Protein AF-A0A351YGH1-F1 (afdb_monomer_lite)

pLDDT: mean 82.65, std 17.65, range [33.44, 98.12]

Radius of gyration: 19.41 Å; chains: 1; bounding box: 61×33×57 Å

Structure (mmCIF, N/CA/C/O backbone):
data_AF-A0A351YGH1-F1
#
_entry.id   AF-A0A351YGH1-F1
#
loop_
_atom_site.group_PDB
_atom_site.id
_atom_site.type_symbol
_atom_site.label_atom_id
_atom_site.label_alt_id
_atom_site.label_comp_id
_atom_site.label_asym_id
_atom_site.label_entity_id
_atom_site.label_seq_id
_atom_site.pdbx_PDB_ins_code
_atom_site.Cartn_x
_atom_site.Cartn_y
_atom_site.Cartn_z
_atom_site.occupancy
_atom_site.B_iso_or_equiv
_atom_site.auth_seq_id
_atom_site.auth_comp_id
_atom_site.auth_asym_id
_atom_site.auth_atom_id
_atom_site.pdbx_PDB_model_num
ATOM 1 N N . MET A 1 1 ? 19.734 16.608 -2.008 1.00 33.44 1 MET A N 1
ATOM 2 C CA . MET A 1 1 ? 18.561 15.854 -2.494 1.00 33.44 1 MET A CA 1
ATOM 3 C C . MET A 1 1 ? 18.458 14.621 -1.622 1.00 33.44 1 MET A C 1
ATOM 5 O O . MET A 1 1 ? 19.387 13.827 -1.652 1.00 33.44 1 MET A O 1
ATOM 9 N N . ASN A 1 2 ? 17.428 14.509 -0.780 1.00 38.84 2 ASN A N 1
ATOM 10 C CA . ASN A 1 2 ? 17.224 13.279 -0.014 1.00 38.84 2 ASN A CA 1
ATOM 11 C C . ASN A 1 2 ? 17.011 12.153 -1.024 1.00 38.84 2 ASN A C 1
ATOM 13 O O . ASN A 1 2 ? 16.125 12.262 -1.871 1.00 38.84 2 ASN A O 1
ATOM 17 N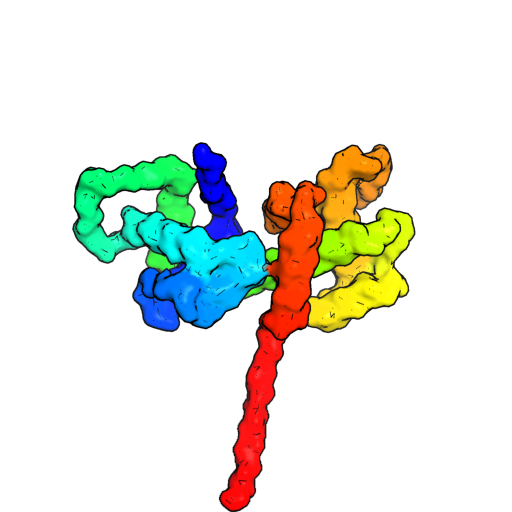 N . ALA A 1 3 ? 17.872 11.135 -0.992 1.00 51.78 3 ALA A N 1
ATOM 18 C CA . ALA A 1 3 ? 17.699 9.950 -1.815 1.00 51.78 3 ALA A CA 1
ATOM 19 C C . ALA A 1 3 ? 16.272 9.433 -1.595 1.00 51.78 3 ALA A C 1
ATOM 21 O O . ALA A 1 3 ? 15.834 9.322 -0.449 1.00 51.78 3 ALA A O 1
ATOM 22 N N . GLU A 1 4 ? 15.524 9.181 -2.671 1.00 63.25 4 GLU A N 1
ATOM 23 C CA . GLU A 1 4 ? 14.236 8.497 -2.573 1.00 63.25 4 GLU A CA 1
ATOM 24 C C . GLU A 1 4 ? 14.489 7.147 -1.888 1.00 63.25 4 GLU A C 1
ATOM 26 O O . GLU A 1 4 ? 14.977 6.210 -2.517 1.00 63.25 4 GLU A O 1
ATOM 31 N N . GLN A 1 5 ? 14.223 7.062 -0.583 1.00 74.88 5 GLN A N 1
ATOM 32 C CA . GLN A 1 5 ? 14.408 5.830 0.170 1.00 74.88 5 GLN A CA 1
ATOM 33 C C . GLN A 1 5 ? 13.310 4.861 -0.266 1.00 74.88 5 GLN A C 1
ATOM 35 O O . GLN A 1 5 ? 12.116 5.110 -0.063 1.00 74.88 5 GLN A O 1
ATOM 40 N N . TRP A 1 6 ? 13.728 3.801 -0.950 1.00 83.69 6 TRP A N 1
ATOM 41 C CA . TRP A 1 6 ? 12.886 2.680 -1.336 1.00 83.69 6 TRP A CA 1
ATOM 42 C C . TRP A 1 6 ? 13.013 1.595 -0.286 1.00 83.69 6 TRP A C 1
ATOM 44 O O . TRP A 1 6 ? 14.121 1.242 0.116 1.00 83.69 6 TRP A O 1
ATOM 54 N N . THR A 1 7 ? 11.884 1.044 0.132 1.00 87.44 7 THR A N 1
ATOM 55 C CA . THR A 1 7 ? 11.886 -0.123 1.010 1.00 87.44 7 THR A CA 1
ATOM 56 C C . THR A 1 7 ? 11.901 -1.407 0.199 1.00 87.44 7 THR A C 1
ATOM 58 O O . THR A 1 7 ? 11.600 -1.418 -1.001 1.00 87.44 7 THR A O 1
ATOM 61 N N . THR A 1 8 ? 12.267 -2.508 0.852 1.00 87.62 8 THR A N 1
ATOM 62 C CA . THR A 1 8 ? 12.266 -3.834 0.229 1.00 87.62 8 THR A CA 1
ATOM 63 C C . THR A 1 8 ? 10.870 -4.188 -0.277 1.00 87.62 8 THR A C 1
ATOM 65 O O . THR A 1 8 ? 10.733 -4.673 -1.397 1.00 87.62 8 THR A O 1
ATOM 68 N N . GLU A 1 9 ? 9.829 -3.891 0.502 1.00 91.00 9 GLU A N 1
ATOM 69 C CA . GLU A 1 9 ? 8.441 -4.192 0.165 1.00 91.00 9 GLU A CA 1
ATOM 70 C C . GLU A 1 9 ? 7.974 -3.412 -1.073 1.00 91.00 9 GLU A C 1
ATOM 72 O O . GLU A 1 9 ? 7.451 -4.012 -2.012 1.00 91.00 9 GLU A O 1
ATOM 77 N N . GLU A 1 10 ? 8.224 -2.098 -1.138 1.00 91.50 10 GLU A N 1
ATOM 78 C CA . GLU A 1 10 ? 7.898 -1.292 -2.324 1.00 91.50 10 GLU A CA 1
ATOM 79 C C . GLU A 1 10 ? 8.666 -1.769 -3.560 1.00 91.50 10 GLU A C 1
ATOM 81 O O . GLU A 1 10 ? 8.121 -1.848 -4.661 1.00 91.50 10 GLU A O 1
ATOM 86 N N . ALA A 1 11 ? 9.937 -2.113 -3.383 1.00 91.25 11 ALA A N 1
ATOM 87 C CA . ALA A 1 11 ? 10.769 -2.594 -4.467 1.00 91.25 11 ALA A CA 1
ATOM 88 C C . ALA A 1 11 ? 10.307 -3.957 -5.009 1.00 91.25 11 ALA A C 1
ATOM 90 O O . ALA A 1 11 ? 10.335 -4.145 -6.223 1.00 91.25 11 ALA A O 1
ATOM 91 N N . ILE A 1 12 ? 9.804 -4.867 -4.167 1.00 92.19 12 ILE A N 1
ATOM 92 C CA . ILE A 1 12 ? 9.189 -6.127 -4.621 1.00 92.19 12 ILE A CA 1
ATOM 93 C C . ILE A 1 12 ? 7.963 -5.850 -5.504 1.00 92.19 12 ILE A C 1
ATOM 95 O O . ILE A 1 12 ? 7.793 -6.517 -6.524 1.00 92.19 12 ILE A O 1
ATOM 99 N N . LEU A 1 13 ? 7.141 -4.846 -5.175 1.00 94.38 13 LEU A N 1
ATOM 100 C CA . LEU A 1 13 ? 5.989 -4.458 -6.003 1.00 94.38 13 LEU A CA 1
ATOM 101 C C . LEU A 1 13 ? 6.410 -3.929 -7.379 1.00 94.38 13 LEU A C 1
ATOM 103 O O . LEU A 1 13 ? 5.817 -4.283 -8.398 1.00 94.38 13 LEU A O 1
ATOM 107 N N . VAL A 1 14 ? 7.447 -3.089 -7.427 1.00 93.81 14 VAL A N 1
ATOM 108 C CA . VAL A 1 14 ? 7.977 -2.587 -8.704 1.00 93.81 14 VAL A CA 1
ATOM 109 C C . VAL A 1 14 ? 8.632 -3.717 -9.500 1.00 93.81 14 VAL A C 1
ATOM 111 O O . VAL A 1 14 ? 8.490 -3.769 -10.722 1.00 93.81 14 VAL A O 1
ATOM 114 N N . LEU A 1 15 ? 9.312 -4.646 -8.826 1.00 91.25 15 LEU A N 1
ATOM 115 C CA . LEU A 1 15 ? 9.947 -5.803 -9.451 1.00 91.25 15 LEU A CA 1
ATOM 116 C C . LEU A 1 15 ? 8.920 -6.775 -10.044 1.00 91.25 15 LEU A C 1
ATOM 118 O O . LEU A 1 15 ? 9.115 -7.271 -11.151 1.00 91.25 15 LEU A O 1
ATOM 122 N N . ASP A 1 16 ? 7.812 -7.016 -9.346 1.00 93.38 16 ASP A N 1
ATOM 123 C CA . ASP A 1 16 ? 6.670 -7.777 -9.857 1.00 93.38 16 ASP A CA 1
ATOM 124 C C . ASP A 1 16 ? 6.154 -7.191 -11.179 1.00 93.38 16 ASP A C 1
ATOM 126 O O . ASP A 1 16 ? 6.027 -7.899 -12.186 1.00 93.38 16 ASP A O 1
ATOM 130 N N . LEU A 1 17 ? 5.954 -5.870 -11.206 1.00 92.12 17 LEU A N 1
ATOM 131 C CA . LEU A 1 17 ? 5.533 -5.157 -12.406 1.00 92.12 17 LEU A CA 1
ATOM 132 C C . LEU A 1 17 ? 6.590 -5.223 -13.519 1.00 92.12 17 LEU A C 1
ATOM 134 O O . LEU A 1 17 ? 6.238 -5.439 -14.679 1.00 92.12 17 LEU A O 1
ATOM 138 N N . TYR A 1 18 ? 7.875 -5.103 -13.186 1.00 90.50 18 TYR A N 1
ATOM 139 C CA . TYR A 1 18 ? 8.984 -5.255 -14.133 1.00 90.50 18 TYR A CA 1
ATOM 140 C C . TYR A 1 18 ? 9.028 -6.666 -14.751 1.00 90.50 18 TYR A C 1
ATOM 142 O O . TYR A 1 18 ? 9.288 -6.832 -15.942 1.00 90.50 18 TYR A O 1
ATOM 150 N N . MET A 1 19 ? 8.719 -7.704 -13.970 1.00 87.81 19 MET A N 1
ATOM 151 C CA . MET A 1 19 ? 8.679 -9.097 -14.437 1.00 87.81 19 MET A CA 1
ATOM 152 C C . MET A 1 19 ? 7.389 -9.465 -15.182 1.00 87.81 19 MET A C 1
ATOM 154 O O . MET A 1 19 ? 7.340 -10.489 -15.876 1.00 87.81 19 MET A O 1
ATOM 158 N N . SER A 1 20 ? 6.350 -8.633 -15.079 1.00 88.06 20 SER A N 1
ATOM 159 C CA . SER A 1 20 ? 5.083 -8.803 -15.789 1.00 88.06 20 SER A CA 1
ATOM 160 C C . SER A 1 20 ? 5.226 -8.535 -17.294 1.00 88.06 20 SER A C 1
ATOM 162 O O . SER A 1 20 ? 6.025 -7.708 -17.731 1.00 88.06 20 SER A O 1
ATOM 164 N N . LYS A 1 21 ? 4.433 -9.212 -18.133 1.00 81.56 21 LYS A N 1
ATOM 165 C CA . LYS A 1 21 ? 4.482 -9.014 -19.594 1.00 81.56 21 LYS A CA 1
ATOM 166 C C . LYS A 1 21 ? 3.920 -7.632 -19.993 1.00 81.56 21 LYS A C 1
ATOM 168 O O . LYS A 1 21 ? 2.865 -7.276 -19.480 1.00 81.56 21 LYS A O 1
ATOM 173 N N . PRO A 1 22 ? 4.548 -6.890 -20.931 1.00 84.69 22 PRO A N 1
ATOM 174 C CA . PRO A 1 22 ? 5.862 -7.145 -21.541 1.00 84.69 22 PRO A CA 1
ATOM 175 C C . PRO A 1 22 ? 6.999 -6.958 -20.527 1.00 84.69 22 PRO A C 1
ATOM 177 O O . PRO A 1 22 ? 7.022 -5.949 -19.834 1.00 84.69 22 PRO A O 1
ATOM 180 N N . LYS A 1 23 ? 7.915 -7.927 -20.421 1.00 83.81 23 LYS A N 1
ATOM 181 C CA . LYS A 1 23 ? 8.972 -7.900 -19.397 1.00 83.81 23 LYS A CA 1
ATOM 182 C C . LYS A 1 23 ? 9.890 -6.692 -19.578 1.00 83.81 23 LYS A C 1
ATOM 184 O O . LYS A 1 23 ? 10.239 -6.365 -20.710 1.00 83.81 23 LYS A O 1
ATOM 189 N N . GLY A 1 24 ? 10.348 -6.131 -18.468 1.00 84.12 24 GLY A N 1
ATOM 190 C CA . GLY A 1 24 ? 11.322 -5.052 -18.433 1.00 84.12 24 GLY A CA 1
ATOM 191 C C . GLY A 1 24 ? 10.701 -3.692 -18.128 1.00 84.12 24 GLY A C 1
ATOM 192 O O . GLY A 1 24 ? 9.680 -3.585 -17.447 1.00 84.12 24 GLY A O 1
ATOM 193 N N . MET A 1 25 ? 11.356 -2.651 -18.639 1.00 87.62 25 MET A N 1
ATOM 194 C CA . MET A 1 25 ? 10.946 -1.261 -18.463 1.00 87.62 25 MET A CA 1
ATOM 195 C C . MET A 1 25 ? 9.526 -1.022 -18.977 1.00 87.62 25 MET A C 1
ATOM 197 O O . MET A 1 25 ? 9.176 -1.408 -20.094 1.00 87.62 25 MET A O 1
ATOM 201 N N . LYS A 1 26 ? 8.732 -0.321 -18.171 1.00 87.88 26 LYS A N 1
ATOM 202 C CA . LYS A 1 26 ? 7.435 0.220 -18.574 1.00 87.88 26 LYS A CA 1
ATOM 203 C C . LYS A 1 26 ? 7.576 1.724 -18.808 1.00 87.88 26 LYS A C 1
ATOM 205 O O . LYS A 1 26 ? 8.316 2.372 -18.064 1.00 87.88 26 LYS A O 1
ATOM 210 N N . PRO A 1 27 ? 6.896 2.299 -19.814 1.00 88.94 27 PRO A N 1
ATOM 211 C CA . PRO A 1 27 ? 6.831 3.747 -19.942 1.00 88.94 27 PRO A CA 1
ATOM 212 C C . PRO A 1 27 ? 6.074 4.350 -18.750 1.00 88.94 27 PRO A C 1
ATOM 214 O O . PRO A 1 27 ? 5.187 3.715 -18.184 1.00 88.94 27 PRO A O 1
ATOM 217 N N . ALA A 1 28 ? 6.369 5.607 -18.411 1.00 89.31 28 ALA A N 1
ATOM 218 C CA . ALA A 1 28 ? 5.676 6.329 -17.337 1.00 89.31 28 ALA A CA 1
ATOM 219 C C . ALA A 1 28 ? 4.161 6.494 -17.587 1.00 89.31 28 ALA A C 1
ATOM 221 O O . ALA A 1 28 ? 3.411 6.790 -16.665 1.00 89.31 28 ALA A O 1
ATOM 222 N N . THR A 1 29 ? 3.712 6.288 -18.827 1.00 90.94 29 THR A N 1
ATOM 223 C CA . THR A 1 29 ? 2.306 6.322 -19.247 1.00 90.94 29 THR A CA 1
ATOM 224 C C . THR A 1 29 ? 1.603 4.964 -19.166 1.00 90.94 29 THR A C 1
ATOM 226 O O . THR A 1 29 ? 0.410 4.892 -19.450 1.00 90.94 29 THR A O 1
ATOM 229 N N . ASP A 1 30 ? 2.311 3.885 -18.815 1.00 93.44 30 ASP A N 1
ATOM 230 C CA . ASP A 1 30 ? 1.724 2.549 -18.691 1.00 93.44 30 ASP A CA 1
ATOM 231 C C . ASP A 1 30 ? 0.670 2.514 -17.576 1.00 93.44 30 ASP A C 1
ATOM 233 O O . ASP A 1 30 ? 0.946 2.888 -16.437 1.00 93.44 30 ASP A O 1
ATOM 237 N N . GLU A 1 31 ? -0.539 2.040 -17.889 1.00 92.81 31 GLU A N 1
ATOM 238 C CA . GLU A 1 31 ? -1.668 2.054 -16.950 1.00 92.81 31 GLU A CA 1
ATOM 239 C C . GLU A 1 31 ? -1.378 1.285 -15.655 1.00 92.81 31 GLU A C 1
ATOM 241 O O . GLU A 1 31 ? -1.801 1.706 -14.577 1.00 92.81 31 GLU A O 1
ATOM 246 N N . GLN A 1 32 ? -0.654 0.161 -15.729 1.00 92.06 32 GLN A N 1
ATOM 247 C CA . GLN A 1 32 ? -0.345 -0.642 -14.546 1.00 92.06 32 GLN A CA 1
ATOM 248 C C . GLN A 1 32 ? 0.693 0.053 -13.669 1.00 92.06 32 GLN A C 1
ATOM 250 O O . GLN A 1 32 ? 0.560 0.036 -12.443 1.00 92.06 32 GLN A O 1
ATOM 255 N N . LEU A 1 33 ? 1.687 0.689 -14.293 1.00 94.25 33 LEU A N 1
ATOM 256 C CA . LEU A 1 33 ? 2.686 1.495 -13.600 1.00 94.25 33 LEU A CA 1
ATOM 257 C C . LEU A 1 33 ? 2.061 2.722 -12.942 1.00 94.25 33 LEU A C 1
ATOM 259 O O . LEU A 1 33 ? 2.304 2.956 -11.760 1.00 94.25 33 LEU A O 1
ATOM 263 N N . VAL A 1 34 ? 1.234 3.473 -13.671 1.00 95.25 34 VAL A N 1
ATOM 264 C CA . VAL A 1 34 ? 0.541 4.658 -13.147 1.00 95.25 34 VAL A CA 1
ATOM 265 C C . VAL A 1 34 ? -0.360 4.272 -11.980 1.00 95.25 34 VAL A C 1
ATOM 267 O O . VAL A 1 34 ? -0.288 4.892 -10.920 1.00 95.25 34 VAL A O 1
ATOM 270 N N . ASN A 1 35 ? -1.150 3.207 -12.132 1.00 95.06 35 ASN A N 1
ATOM 271 C CA . ASN A 1 35 ? -2.010 2.719 -11.061 1.00 95.06 35 ASN A CA 1
ATOM 272 C C . ASN A 1 35 ? -1.193 2.287 -9.833 1.00 95.06 35 ASN A C 1
ATOM 274 O O . ASN A 1 35 ? -1.545 2.641 -8.713 1.00 95.06 35 ASN A O 1
ATOM 278 N N . LEU A 1 36 ? -0.092 1.546 -10.012 1.00 95.69 36 LEU A N 1
ATOM 279 C CA . LEU A 1 36 ? 0.769 1.152 -8.891 1.00 95.69 36 LEU A CA 1
ATOM 280 C C . LEU A 1 36 ? 1.393 2.372 -8.199 1.00 95.69 36 LEU A C 1
ATOM 282 O O . LEU A 1 36 ? 1.396 2.437 -6.973 1.00 95.69 36 LEU A O 1
ATOM 286 N N . ALA A 1 37 ? 1.874 3.351 -8.966 1.00 95.81 37 ALA A N 1
ATOM 287 C CA . ALA A 1 37 ? 2.430 4.587 -8.427 1.00 95.81 37 ALA A CA 1
ATOM 288 C C . ALA A 1 37 ? 1.403 5.326 -7.557 1.00 95.81 37 ALA A C 1
ATOM 290 O O . ALA A 1 37 ? 1.706 5.690 -6.420 1.00 95.81 37 ALA A O 1
ATOM 291 N N . GLN A 1 38 ? 0.173 5.472 -8.057 1.00 95.50 38 GLN A N 1
ATOM 292 C CA . GLN A 1 38 ? -0.911 6.142 -7.343 1.00 95.50 38 GLN A CA 1
ATOM 293 C C . GLN A 1 38 ? -1.325 5.383 -6.076 1.00 95.50 38 GLN A C 1
ATOM 295 O O . GLN A 1 38 ? -1.469 6.012 -5.031 1.00 95.50 38 GLN A O 1
ATOM 300 N N . LEU A 1 39 ? -1.414 4.046 -6.115 1.00 96.06 39 LEU A N 1
ATOM 301 C CA . LEU A 1 39 ? -1.694 3.227 -4.922 1.00 96.06 39 LEU A CA 1
ATOM 302 C C . LEU A 1 39 ? -0.610 3.353 -3.837 1.00 96.06 39 LEU A C 1
ATOM 304 O O . LEU A 1 39 ? -0.920 3.249 -2.654 1.00 96.06 39 LEU A O 1
ATOM 308 N N . LEU A 1 40 ? 0.650 3.583 -4.218 1.00 94.94 40 LEU A N 1
ATOM 309 C CA . LEU A 1 40 ? 1.766 3.750 -3.278 1.00 94.94 40 LEU A CA 1
ATOM 310 C C . LEU A 1 40 ? 1.983 5.206 -2.829 1.00 94.94 40 LEU A C 1
ATOM 312 O O . LEU A 1 40 ? 2.827 5.461 -1.964 1.00 94.94 40 LEU A O 1
ATOM 316 N N . GLY A 1 41 ? 1.262 6.170 -3.411 1.00 93.75 41 GLY A N 1
ATOM 317 C CA . GLY A 1 41 ? 1.512 7.603 -3.214 1.00 93.75 41 GLY A CA 1
ATOM 318 C C . GLY A 1 41 ? 2.885 8.060 -3.719 1.00 93.75 41 GLY A C 1
ATOM 319 O O . GLY A 1 41 ? 3.518 8.950 -3.138 1.00 93.75 41 GLY A O 1
ATOM 320 N N . ARG A 1 42 ? 3.360 7.409 -4.783 1.00 93.44 42 ARG A N 1
ATOM 321 C CA . ARG A 1 42 ? 4.611 7.674 -5.503 1.00 93.44 42 ARG A CA 1
ATOM 322 C C . ARG A 1 42 ? 4.295 8.247 -6.890 1.00 93.44 42 ARG A C 1
ATOM 324 O O . ARG A 1 42 ? 3.141 8.280 -7.312 1.00 93.44 42 ARG A O 1
ATOM 331 N N . THR A 1 43 ? 5.320 8.691 -7.614 1.00 93.81 43 THR A N 1
ATOM 332 C CA . THR A 1 43 ? 5.153 9.162 -8.998 1.00 93.81 43 THR A CA 1
ATOM 333 C C . THR A 1 43 ? 5.533 8.073 -10.003 1.00 93.81 43 THR A C 1
ATOM 335 O O . THR A 1 43 ? 6.429 7.269 -9.707 1.00 93.81 43 THR A O 1
ATOM 338 N N . PRO A 1 44 ? 4.914 8.037 -11.197 1.00 94.88 44 PRO A N 1
ATOM 339 C CA . PRO A 1 44 ? 5.316 7.130 -12.272 1.00 94.88 44 PRO A CA 1
ATOM 340 C C . PRO A 1 44 ? 6.818 7.210 -12.586 1.00 94.88 44 PRO A C 1
ATOM 342 O O . PRO A 1 44 ? 7.479 6.192 -12.789 1.00 94.88 44 PRO A O 1
ATOM 345 N N . GLU A 1 45 ? 7.391 8.412 -12.536 1.00 92.69 45 GLU A N 1
ATOM 346 C CA . GLU A 1 45 ? 8.812 8.652 -12.784 1.00 92.69 45 GLU A CA 1
ATOM 347 C C . GLU A 1 45 ? 9.694 7.983 -11.727 1.00 92.69 45 GLU A C 1
ATOM 349 O O . GLU A 1 45 ? 10.720 7.400 -12.079 1.00 92.69 45 GLU A O 1
ATOM 354 N N . SER A 1 46 ? 9.299 8.005 -10.447 1.00 91.75 46 SER A N 1
ATOM 355 C CA . SER A 1 46 ? 10.053 7.310 -9.394 1.00 91.75 46 SER A CA 1
ATOM 356 C C . SER A 1 46 ? 10.064 5.792 -9.610 1.00 91.75 46 SER A C 1
ATOM 358 O O . SER A 1 46 ? 11.097 5.151 -9.419 1.00 91.75 46 SER A O 1
ATOM 360 N N . LEU A 1 47 ? 8.956 5.211 -10.091 1.00 92.88 47 LEU A N 1
ATOM 361 C CA . LEU A 1 47 ? 8.880 3.784 -10.417 1.00 92.88 47 LEU A CA 1
ATOM 362 C C . LEU A 1 47 ? 9.750 3.454 -11.634 1.00 92.88 47 LEU A C 1
ATOM 364 O O . LEU A 1 47 ? 10.459 2.451 -11.621 1.00 92.88 47 LEU A O 1
ATOM 368 N N . CYS A 1 48 ? 9.758 4.312 -12.658 1.00 90.31 48 CYS A N 1
ATOM 369 C CA . CYS A 1 48 ? 10.632 4.146 -13.821 1.00 90.31 48 CYS A CA 1
ATOM 370 C C . CYS A 1 48 ? 12.112 4.178 -13.418 1.00 90.31 48 CYS A C 1
ATOM 372 O O . CYS A 1 48 ? 12.867 3.282 -13.791 1.00 90.31 48 CYS A O 1
ATOM 374 N N . ARG A 1 49 ? 12.526 5.155 -12.596 1.00 89.31 49 ARG A N 1
ATOM 375 C CA . ARG A 1 49 ? 13.892 5.214 -12.043 1.00 89.31 49 ARG A CA 1
ATOM 376 C C . ARG A 1 49 ? 14.224 3.966 -11.234 1.00 89.31 49 ARG A C 1
ATOM 378 O O . ARG A 1 49 ? 15.329 3.439 -11.320 1.00 89.31 49 ARG A O 1
ATOM 385 N N . ARG A 1 50 ? 13.258 3.459 -10.465 1.00 89.00 50 ARG A N 1
ATOM 386 C CA . ARG A 1 50 ? 13.427 2.221 -9.705 1.00 89.00 50 ARG A CA 1
ATOM 387 C C . ARG A 1 50 ? 13.643 1.011 -10.616 1.00 89.00 50 ARG A C 1
ATOM 389 O O . ARG 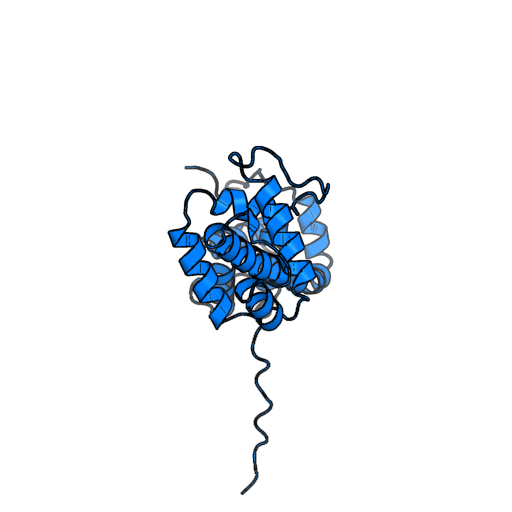A 1 50 ? 14.526 0.207 -10.332 1.00 89.00 50 ARG A O 1
ATOM 396 N N . MET A 1 51 ? 12.898 0.910 -11.718 1.00 89.38 51 MET A N 1
ATOM 397 C CA . MET A 1 51 ? 13.085 -0.139 -12.726 1.00 89.38 51 MET A CA 1
ATOM 398 C C . MET A 1 51 ? 14.441 -0.043 -13.437 1.00 89.38 51 MET A C 1
ATOM 400 O O . MET A 1 51 ? 15.057 -1.078 -13.672 1.00 89.38 51 MET A O 1
ATOM 404 N N . GLN A 1 52 ? 14.942 1.166 -13.720 1.00 85.94 52 GLN A N 1
ATOM 405 C CA . GLN A 1 52 ? 16.280 1.364 -14.301 1.00 85.94 52 GLN A CA 1
ATOM 406 C C . GLN A 1 52 ? 17.372 0.771 -13.406 1.00 85.94 52 GLN A C 1
ATOM 408 O O . GLN A 1 52 ? 18.258 0.072 -13.892 1.00 85.94 52 GLN A O 1
ATOM 413 N N . LYS A 1 53 ? 17.263 0.951 -12.083 1.00 83.50 53 LYS A N 1
ATOM 414 C CA . LYS A 1 53 ? 18.188 0.318 -11.132 1.00 83.50 53 LYS A CA 1
ATOM 415 C C . LYS A 1 53 ? 18.164 -1.210 -11.218 1.00 83.50 53 LYS A C 1
ATOM 417 O O . LYS A 1 53 ? 19.219 -1.827 -11.180 1.00 83.50 53 LYS A O 1
ATOM 422 N N . PHE A 1 54 ? 16.994 -1.832 -11.410 1.00 84.38 54 PHE A N 1
ATOM 423 C CA . PHE A 1 54 ? 16.920 -3.289 -11.593 1.00 84.38 54 PHE A CA 1
ATOM 424 C C . PHE A 1 54 ? 17.660 -3.779 -12.830 1.00 84.38 54 PHE A C 1
ATOM 426 O O . PHE A 1 54 ? 18.144 -4.909 -12.816 1.00 84.38 54 PHE A O 1
ATOM 433 N N . GLN A 1 55 ? 17.775 -2.957 -13.877 1.00 78.19 55 GLN A N 1
ATOM 434 C CA . GLN A 1 55 ? 18.551 -3.335 -15.052 1.00 78.19 55 GLN A CA 1
ATOM 435 C C . GLN A 1 55 ? 20.003 -3.612 -14.647 1.00 78.19 55 GLN A C 1
ATOM 437 O O . GLN A 1 55 ? 20.523 -4.643 -15.059 1.00 78.19 55 GLN A O 1
ATOM 442 N N . GLN A 1 56 ? 20.606 -2.785 -13.779 1.00 74.50 56 GLN A N 1
ATOM 443 C CA . GLN A 1 56 ? 22.0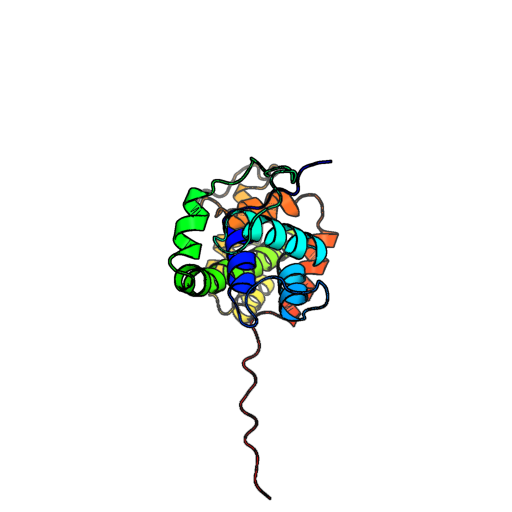05 -2.918 -13.322 1.00 74.50 56 GLN A CA 1
ATOM 444 C C . GLN A 1 56 ? 22.321 -4.279 -12.689 1.00 74.50 56 GLN A C 1
ATOM 446 O O . GLN A 1 56 ? 23.464 -4.733 -12.715 1.00 74.50 56 GLN A O 1
ATOM 451 N N . TRP A 1 57 ? 21.309 -4.943 -12.131 1.00 72.44 57 TRP A N 1
ATOM 452 C CA . TRP A 1 57 ? 21.443 -6.246 -11.481 1.00 72.44 57 TRP A CA 1
ATOM 453 C C . TRP A 1 57 ? 20.839 -7.395 -12.299 1.00 72.44 57 TRP A C 1
ATOM 455 O O . TRP A 1 57 ? 20.956 -8.553 -11.900 1.00 72.44 57 TRP A O 1
ATOM 465 N N . TYR A 1 58 ? 20.200 -7.108 -13.438 1.00 66.25 58 TYR A N 1
ATOM 466 C CA . TYR A 1 58 ? 19.631 -8.132 -14.306 1.00 66.25 58 TYR A CA 1
ATOM 467 C C . TYR A 1 58 ? 20.670 -8.594 -15.338 1.00 66.25 58 TYR A C 1
ATOM 469 O O . TYR A 1 58 ? 21.177 -7.774 -16.104 1.00 66.25 58 TYR A O 1
ATOM 477 N N . PRO A 1 59 ? 20.982 -9.900 -15.426 1.00 60.47 59 PRO A N 1
ATOM 478 C CA . PRO A 1 59 ? 22.087 -10.397 -16.238 1.00 60.47 59 PRO A CA 1
ATOM 479 C C . PRO A 1 59 ? 21.694 -10.528 -17.715 1.00 60.47 59 PRO A C 1
ATOM 481 O O . PRO A 1 59 ? 21.750 -11.617 -18.268 1.00 60.47 59 PRO A O 1
ATOM 484 N N . VAL A 1 60 ? 21.273 -9.442 -18.365 1.00 52.22 60 VAL A N 1
ATOM 485 C CA . VAL A 1 60 ? 21.243 -9.324 -19.831 1.00 52.22 60 VAL A CA 1
ATOM 486 C C . VAL A 1 60 ? 21.322 -7.841 -20.191 1.00 52.22 60 VAL A C 1
ATOM 488 O O . VAL A 1 60 ? 20.286 -7.212 -20.357 1.00 52.22 60 VAL A O 1
ATOM 491 N N . LEU A 1 61 ? 22.531 -7.282 -20.254 1.00 48.12 61 LEU A N 1
ATOM 492 C CA . LEU A 1 61 ? 22.980 -6.189 -21.135 1.00 48.12 61 LEU A CA 1
ATOM 493 C C . LEU A 1 61 ? 24.431 -5.849 -20.734 1.00 48.12 61 LEU A C 1
ATOM 495 O O . LEU A 1 61 ? 24.753 -5.901 -19.545 1.00 48.12 61 LEU A O 1
ATOM 499 N N . PRO A 1 62 ? 25.332 -5.533 -21.680 1.00 43.34 62 PRO A N 1
ATOM 500 C CA . PRO A 1 62 ? 26.618 -4.955 -21.329 1.00 43.34 62 PRO A CA 1
ATOM 501 C C . PRO A 1 62 ? 26.331 -3.560 -20.771 1.00 43.34 62 PRO A C 1
ATOM 503 O O . PRO A 1 62 ? 25.982 -2.653 -21.523 1.00 43.34 62 PRO A O 1
ATOM 506 N N . PHE A 1 63 ? 26.396 -3.410 -19.450 1.00 46.00 63 PHE A N 1
ATOM 507 C CA . PHE A 1 63 ? 26.382 -2.087 -18.844 1.00 46.00 63 PHE A CA 1
ATOM 508 C C . PHE A 1 63 ? 27.568 -1.305 -19.390 1.00 46.00 63 PHE A C 1
ATOM 510 O O . PHE A 1 63 ? 28.689 -1.821 -19.434 1.00 46.00 63 PHE A O 1
ATOM 517 N N . ASP A 1 64 ? 27.313 -0.073 -19.822 1.00 47.34 64 ASP A N 1
ATOM 518 C CA . ASP A 1 64 ? 28.392 0.879 -20.001 1.00 47.34 64 ASP A CA 1
ATOM 519 C C . ASP A 1 64 ? 29.041 1.063 -18.624 1.00 47.34 64 ASP A C 1
ATOM 521 O O . ASP A 1 64 ? 28.407 1.516 -17.671 1.00 47.34 64 ASP A O 1
ATOM 525 N N . VAL A 1 65 ? 30.300 0.639 -18.511 1.00 50.09 65 VAL A N 1
ATOM 526 C CA . VAL A 1 65 ? 31.098 0.638 -17.273 1.00 50.09 65 VAL A CA 1
ATOM 527 C C . VAL A 1 65 ? 31.255 2.060 -16.702 1.00 50.09 65 VAL A C 1
ATOM 529 O O . VAL A 1 65 ? 31.734 2.235 -15.585 1.00 50.09 65 VAL A O 1
ATOM 532 N N . THR A 1 66 ? 30.853 3.083 -17.461 1.00 55.25 66 THR A N 1
ATOM 533 C CA . THR A 1 66 ? 30.890 4.490 -17.064 1.00 55.25 66 THR A CA 1
ATOM 534 C C . THR A 1 66 ? 29.654 4.972 -16.298 1.00 55.25 66 THR A C 1
ATOM 536 O O . THR A 1 66 ? 29.706 6.063 -15.725 1.00 55.25 66 THR A O 1
ATOM 539 N N . GLU A 1 67 ? 28.566 4.192 -16.216 1.00 53.41 67 GLU A N 1
ATOM 540 C CA . GLU A 1 67 ? 27.409 4.587 -15.405 1.00 53.41 67 GLU A CA 1
ATOM 541 C C . GLU A 1 67 ? 27.662 4.372 -13.899 1.00 53.41 67 GLU A C 1
ATOM 543 O O . GLU A 1 67 ? 28.142 3.312 -13.483 1.00 53.41 67 GLU A O 1
ATOM 548 N N . PRO A 1 68 ? 27.328 5.354 -13.040 1.00 49.41 68 PRO A N 1
ATOM 549 C CA . PRO A 1 68 ? 27.511 5.223 -11.602 1.00 49.41 68 PRO A CA 1
ATOM 550 C C . PRO A 1 68 ? 26.646 4.086 -11.038 1.00 49.41 68 PRO A C 1
ATOM 552 O O . PRO A 1 68 ? 25.417 4.090 -11.142 1.00 49.41 68 PRO A O 1
ATOM 555 N N . ILE A 1 69 ? 27.304 3.122 -10.392 1.00 52.12 69 ILE A N 1
ATOM 556 C CA . ILE A 1 69 ? 26.659 2.037 -9.647 1.00 52.12 69 ILE A CA 1
ATOM 557 C C . ILE A 1 69 ? 25.950 2.645 -8.429 1.00 52.12 69 ILE A C 1
ATOM 559 O O . ILE A 1 69 ? 26.585 3.288 -7.590 1.00 52.12 69 ILE A O 1
ATOM 563 N N . TYR A 1 70 ? 24.635 2.441 -8.306 1.00 52.78 70 TYR A N 1
ATOM 564 C CA . TYR A 1 70 ? 23.891 2.870 -7.121 1.00 52.78 70 TYR A CA 1
ATOM 565 C C . TYR A 1 70 ? 24.193 1.912 -5.959 1.00 52.78 70 TYR A C 1
ATOM 567 O O . TYR A 1 70 ? 23.740 0.771 -5.950 1.00 52.78 70 TYR A O 1
ATOM 575 N N . ASN A 1 71 ? 24.970 2.377 -4.981 1.00 51.94 71 ASN A N 1
ATOM 576 C CA . ASN A 1 71 ? 25.616 1.535 -3.966 1.00 51.94 71 ASN A CA 1
ATOM 577 C C . ASN A 1 71 ? 24.734 1.181 -2.744 1.00 51.94 71 ASN A C 1
ATOM 579 O O . ASN A 1 71 ? 25.238 0.644 -1.762 1.00 51.94 71 ASN A O 1
ATOM 583 N N . ASP A 1 72 ? 23.434 1.491 -2.784 1.00 51.47 72 ASP A N 1
ATOM 584 C CA . ASP A 1 72 ? 22.585 1.520 -1.579 1.00 51.47 72 ASP A CA 1
ATOM 585 C C . ASP A 1 72 ? 21.679 0.293 -1.397 1.00 51.47 72 ASP A C 1
ATOM 587 O O . ASP A 1 72 ? 20.982 0.176 -0.390 1.00 51.47 72 ASP A O 1
ATOM 591 N N . GLU A 1 73 ? 21.651 -0.638 -2.349 1.00 60.00 73 GLU A N 1
ATOM 592 C CA . GLU A 1 73 ? 20.737 -1.779 -2.302 1.00 60.00 73 GLU A CA 1
ATOM 593 C C . GLU A 1 73 ? 21.496 -3.089 -2.246 1.00 60.00 73 GLU A C 1
ATOM 595 O O . GLU A 1 73 ? 22.393 -3.305 -3.048 1.00 60.00 73 GLU A O 1
ATOM 600 N N . ASN A 1 74 ? 21.117 -3.979 -1.325 1.00 64.62 74 ASN A N 1
ATOM 601 C CA . ASN A 1 74 ? 21.695 -5.314 -1.210 1.00 64.62 74 ASN A CA 1
ATOM 602 C C . ASN A 1 74 ? 21.377 -6.139 -2.479 1.00 64.62 74 ASN A C 1
ATOM 604 O O . ASN A 1 74 ? 20.268 -6.680 -2.583 1.00 64.62 74 ASN A O 1
ATOM 608 N N . PRO A 1 75 ? 22.326 -6.300 -3.425 1.00 65.50 75 PRO A N 1
ATOM 609 C CA . PRO A 1 75 ? 22.052 -6.966 -4.695 1.00 65.50 75 PRO A CA 1
ATOM 610 C C . PRO A 1 75 ? 21.780 -8.467 -4.508 1.00 65.50 75 PRO A C 1
ATOM 612 O O . PRO A 1 75 ? 21.150 -9.097 -5.357 1.00 65.50 75 PRO A O 1
ATOM 615 N N . ALA A 1 76 ? 22.183 -9.051 -3.372 1.00 69.06 76 ALA A N 1
ATOM 616 C CA . ALA A 1 76 ? 21.967 -10.464 -3.082 1.00 69.06 76 ALA A CA 1
ATOM 617 C C . ALA A 1 76 ? 20.481 -10.814 -2.902 1.00 69.06 76 ALA A C 1
ATOM 619 O O . ALA A 1 76 ? 20.066 -11.891 -3.324 1.00 69.06 76 ALA A O 1
ATOM 620 N N . ILE A 1 77 ? 19.673 -9.907 -2.334 1.00 73.62 77 ILE A N 1
ATOM 621 C CA . ILE A 1 77 ? 18.219 -10.116 -2.205 1.00 73.62 77 ILE A CA 1
ATOM 622 C C . ILE A 1 77 ? 17.597 -10.200 -3.602 1.00 73.62 77 ILE A C 1
ATOM 624 O O . ILE A 1 77 ? 16.795 -11.091 -3.880 1.00 73.62 77 ILE A O 1
ATOM 628 N N . TRP A 1 78 ? 18.009 -9.311 -4.508 1.00 82.56 78 TRP A N 1
ATOM 629 C CA . TRP A 1 78 ? 17.472 -9.253 -5.865 1.00 82.56 78 TRP A CA 1
ATOM 630 C C . TRP A 1 78 ? 17.840 -10.477 -6.700 1.00 82.56 78 TRP A C 1
ATOM 632 O O . TRP A 1 78 ? 16.996 -10.959 -7.454 1.00 82.56 78 TRP A O 1
ATOM 642 N N . ASN A 1 79 ? 19.035 -11.044 -6.510 1.00 78.69 79 ASN A N 1
ATOM 643 C CA . ASN A 1 79 ? 19.458 -12.272 -7.190 1.00 78.69 79 ASN A CA 1
ATOM 644 C C . ASN A 1 79 ? 18.471 -13.430 -6.989 1.00 78.69 79 ASN A C 1
ATOM 646 O O . ASN A 1 79 ? 18.198 -14.173 -7.932 1.00 78.69 79 ASN A O 1
ATOM 650 N N . GLU A 1 80 ? 17.895 -13.569 -5.793 1.00 81.25 80 GLU A N 1
ATOM 651 C CA . GLU A 1 80 ? 16.902 -14.611 -5.517 1.00 81.25 80 GLU A CA 1
ATOM 652 C C . GLU A 1 80 ? 15.622 -14.404 -6.344 1.00 81.25 80 GLU A C 1
ATOM 654 O O . GLU A 1 80 ? 15.124 -15.338 -6.979 1.00 81.25 80 GLU A O 1
ATOM 659 N N . TYR A 1 81 ? 15.114 -13.171 -6.397 1.00 83.69 81 TYR A N 1
ATOM 660 C CA . TYR A 1 81 ? 13.931 -12.836 -7.190 1.00 83.69 81 TYR A CA 1
ATOM 661 C C . TYR A 1 81 ? 14.189 -12.927 -8.697 1.00 83.69 81 TYR A C 1
ATOM 663 O O . TYR A 1 81 ? 13.311 -13.366 -9.441 1.00 83.69 81 TYR A O 1
ATOM 671 N N . PHE A 1 82 ? 15.385 -12.560 -9.161 1.00 81.81 82 PHE A N 1
ATOM 672 C CA . PHE A 1 82 ? 15.775 -12.706 -10.562 1.00 81.81 82 PHE A CA 1
ATOM 673 C C . PHE A 1 82 ? 15.911 -14.173 -10.974 1.00 81.81 82 PHE A C 1
ATOM 675 O O . PHE A 1 82 ? 15.482 -14.536 -12.071 1.00 81.81 82 PHE A O 1
ATOM 682 N N . ALA A 1 83 ? 16.428 -15.027 -10.086 1.00 81.69 83 ALA A N 1
ATOM 683 C CA . ALA A 1 83 ? 16.462 -16.472 -10.289 1.00 81.69 83 ALA A CA 1
ATOM 684 C C . ALA A 1 83 ? 15.054 -17.095 -10.260 1.00 81.69 83 ALA A C 1
ATOM 686 O O . ALA A 1 83 ? 14.780 -18.052 -10.986 1.00 81.69 83 ALA A O 1
ATOM 687 N N . GLN A 1 84 ? 14.141 -16.547 -9.449 1.00 84.62 84 GLN A N 1
ATOM 688 C CA . GLN A 1 84 ? 12.778 -17.051 -9.282 1.00 84.62 84 GLN A CA 1
ATOM 689 C C . GLN A 1 84 ? 11.718 -15.939 -9.413 1.00 84.62 84 GLN A C 1
ATOM 691 O O . GLN A 1 84 ? 11.080 -15.578 -8.421 1.00 84.62 84 GLN A O 1
ATOM 696 N N . PRO A 1 85 ? 11.399 -15.461 -10.636 1.00 81.50 85 PRO A N 1
ATOM 697 C CA . PRO A 1 85 ? 10.438 -14.365 -10.833 1.00 81.50 85 PRO A CA 1
ATOM 698 C C . PRO A 1 85 ? 9.039 -14.643 -10.262 1.00 81.50 85 PRO A C 1
ATOM 700 O O . PRO A 1 85 ? 8.296 -13.733 -9.907 1.00 81.50 85 PRO A O 1
ATOM 703 N N . ARG A 1 86 ? 8.673 -15.926 -10.125 1.00 85.75 86 ARG A N 1
ATOM 704 C CA . ARG A 1 86 ? 7.412 -16.352 -9.498 1.00 85.75 86 ARG A CA 1
ATOM 705 C C . ARG A 1 86 ? 7.306 -15.951 -8.025 1.00 85.75 86 ARG A C 1
ATOM 707 O O . ARG A 1 86 ? 6.187 -15.833 -7.538 1.00 85.75 86 ARG A O 1
ATOM 714 N N . LYS A 1 87 ? 8.431 -15.760 -7.328 1.00 88.56 87 LYS A N 1
ATOM 715 C CA . LYS A 1 87 ? 8.458 -15.319 -5.929 1.00 88.56 87 LYS A CA 1
ATOM 716 C C . LYS A 1 87 ? 7.860 -13.916 -5.798 1.00 88.56 87 LYS A C 1
ATOM 718 O O . LYS A 1 87 ? 6.922 -13.741 -5.028 1.00 88.56 87 LYS A O 1
ATOM 723 N N . ALA A 1 88 ? 8.290 -12.975 -6.645 1.00 86.94 88 ALA A N 1
ATOM 724 C CA . ALA A 1 88 ? 7.734 -11.619 -6.685 1.00 86.94 88 ALA A CA 1
ATOM 725 C C . ALA A 1 88 ? 6.219 -11.642 -6.960 1.00 86.94 88 ALA A C 1
ATOM 727 O O . ALA A 1 88 ? 5.448 -11.101 -6.175 1.00 86.94 88 ALA A O 1
ATOM 728 N N . HIS A 1 89 ? 5.783 -12.395 -7.977 1.00 90.69 89 HIS A N 1
ATOM 729 C CA . HIS A 1 89 ? 4.357 -12.566 -8.304 1.00 90.69 89 HIS A CA 1
ATOM 730 C C . HIS A 1 89 ? 3.513 -13.187 -7.182 1.00 90.69 89 HIS A C 1
ATOM 732 O O . HIS A 1 89 ? 2.298 -12.986 -7.137 1.00 90.69 89 HIS A O 1
ATOM 738 N N . LYS A 1 90 ? 4.129 -13.969 -6.288 1.00 91.75 90 LYS A N 1
ATOM 739 C CA . LYS A 1 90 ? 3.449 -14.586 -5.146 1.00 91.75 90 LYS A CA 1
ATOM 740 C C . LYS A 1 90 ? 3.317 -13.617 -3.971 1.00 91.75 90 LYS A C 1
ATOM 742 O O . LYS A 1 90 ? 2.284 -13.620 -3.309 1.00 91.75 90 LYS A O 1
ATOM 747 N N . GLU A 1 91 ? 4.350 -12.824 -3.705 1.00 92.75 91 GLU A N 1
ATOM 748 C CA . GLU A 1 91 ? 4.418 -11.936 -2.538 1.00 92.75 91 GLU A CA 1
ATOM 749 C C . GLU A 1 91 ? 3.761 -10.575 -2.791 1.00 92.75 91 GLU A C 1
ATOM 751 O O . GLU A 1 91 ? 3.059 -10.056 -1.920 1.00 92.75 91 GLU A O 1
ATOM 756 N N . ALA A 1 92 ? 3.907 -10.030 -4.003 1.00 92.94 92 ALA A N 1
ATOM 757 C CA . ALA A 1 92 ? 3.430 -8.697 -4.356 1.00 92.94 92 ALA A CA 1
ATOM 758 C C . ALA A 1 92 ? 1.938 -8.449 -4.063 1.00 92.94 92 ALA A C 1
ATOM 760 O O . ALA A 1 92 ? 1.625 -7.384 -3.531 1.00 92.94 92 ALA A O 1
ATOM 761 N N . PRO A 1 93 ? 0.996 -9.385 -4.308 1.00 92.88 93 PRO A N 1
ATOM 762 C CA . PRO A 1 93 ? -0.410 -9.151 -3.982 1.00 92.88 93 PRO A CA 1
ATOM 763 C C . PRO A 1 93 ? -0.664 -8.911 -2.488 1.00 92.88 93 PRO A C 1
ATOM 765 O O . PRO A 1 93 ? -1.452 -8.033 -2.149 1.00 92.88 93 PRO A O 1
ATOM 768 N N . SER A 1 94 ? 0.011 -9.660 -1.606 1.00 93.44 94 SER A N 1
ATOM 769 C CA . SER A 1 94 ? -0.144 -9.514 -0.151 1.00 93.44 94 SER A CA 1
ATOM 770 C C . SER A 1 94 ? 0.479 -8.213 0.342 1.00 93.44 94 SER A C 1
ATOM 772 O O . SER A 1 94 ? -0.102 -7.537 1.186 1.00 93.44 94 SER A O 1
ATOM 774 N N . ILE A 1 95 ? 1.639 -7.847 -0.208 1.00 94.62 95 ILE A N 1
ATOM 775 C CA . ILE A 1 95 ? 2.314 -6.587 0.115 1.00 94.62 95 ILE A CA 1
ATOM 776 C C . ILE A 1 95 ? 1.444 -5.404 -0.328 1.00 94.62 95 ILE A C 1
ATOM 778 O O . ILE A 1 95 ? 1.206 -4.482 0.447 1.00 94.62 95 ILE A O 1
ATOM 782 N N . LEU A 1 96 ? 0.914 -5.436 -1.555 1.00 95.50 96 LEU A N 1
ATOM 783 C CA . LEU A 1 96 ? 0.058 -4.371 -2.076 1.00 95.50 96 LEU A CA 1
ATOM 784 C C . LEU A 1 96 ? -1.231 -4.230 -1.261 1.00 95.50 96 LEU A C 1
ATOM 786 O O . LEU A 1 96 ? -1.660 -3.108 -0.997 1.00 95.50 96 LEU A O 1
ATOM 790 N N . GLU A 1 97 ? -1.838 -5.350 -0.857 1.00 94.56 97 GLU A N 1
ATOM 791 C CA . GLU A 1 97 ? -2.985 -5.352 0.054 1.00 94.56 97 GLU A CA 1
ATOM 792 C C . GLU A 1 97 ? -2.639 -4.653 1.375 1.00 94.56 97 GLU A C 1
ATOM 794 O O . GLU A 1 97 ? -3.403 -3.798 1.820 1.00 94.56 97 GLU A O 1
ATOM 799 N N . GLU A 1 98 ? -1.484 -4.954 1.970 1.00 95.25 98 GLU A N 1
ATOM 800 C CA . GLU A 1 98 ? -1.039 -4.323 3.214 1.00 95.25 98 GLU A CA 1
ATOM 801 C C . GLU A 1 98 ? -0.833 -2.809 3.057 1.00 95.25 98 GLU A C 1
ATOM 803 O O . GLU A 1 98 ? -1.313 -2.046 3.895 1.00 95.25 98 GLU A O 1
ATOM 808 N N . PHE A 1 99 ? -0.214 -2.351 1.962 1.00 96.62 99 PHE A N 1
ATOM 809 C CA . PHE A 1 99 ? -0.080 -0.917 1.665 1.00 96.62 99 PHE A CA 1
ATOM 810 C C . PHE A 1 99 ? -1.437 -0.234 1.486 1.00 96.62 99 PHE A C 1
ATOM 812 O O . PHE A 1 99 ? -1.666 0.837 2.052 1.00 96.62 99 PHE A O 1
ATOM 819 N N . CYS A 1 100 ? -2.347 -0.843 0.720 1.00 97.06 100 CYS A N 1
ATOM 820 C CA . CYS A 1 100 ? -3.660 -0.261 0.451 1.00 97.06 100 CYS A CA 1
ATOM 821 C C . CYS A 1 100 ? -4.490 -0.164 1.735 1.00 97.06 100 CYS A C 1
ATOM 823 O O . CYS A 1 100 ? -4.988 0.909 2.070 1.00 97.06 100 CYS A O 1
ATOM 825 N N . ILE A 1 101 ? -4.608 -1.267 2.482 1.00 96.94 101 ILE A N 1
ATOM 826 C CA . ILE A 1 101 ? -5.370 -1.299 3.735 1.00 96.94 101 ILE A CA 1
ATOM 827 C C . ILE A 1 101 ? -4.709 -0.390 4.770 1.00 96.94 101 ILE A C 1
ATOM 829 O O . ILE A 1 101 ? -5.402 0.412 5.386 1.00 96.94 101 ILE A O 1
ATOM 833 N N . GLY A 1 102 ? -3.385 -0.458 4.932 1.00 97.44 102 GLY A N 1
ATOM 834 C CA . GLY A 1 102 ? -2.646 0.403 5.853 1.00 97.44 102 GLY A CA 1
ATOM 835 C C . GLY A 1 102 ? -2.887 1.885 5.576 1.00 97.44 102 GLY A C 1
ATOM 836 O O . GLY A 1 102 ? -3.178 2.635 6.501 1.00 97.44 102 GLY A O 1
ATOM 837 N N . THR A 1 103 ? -2.869 2.299 4.306 1.00 98.12 103 THR A N 1
ATOM 838 C CA . THR A 1 103 ? -3.127 3.697 3.921 1.00 98.12 103 THR A CA 1
ATOM 839 C C . THR A 1 103 ? -4.546 4.131 4.286 1.00 98.12 103 THR A C 1
ATOM 841 O O . THR A 1 103 ? -4.728 5.204 4.856 1.00 98.12 103 THR A O 1
ATOM 844 N N . LEU A 1 104 ? -5.553 3.293 4.018 1.00 98.06 104 LEU A N 1
ATOM 845 C CA . LEU A 1 104 ? -6.942 3.589 4.387 1.00 98.06 104 LEU A CA 1
ATOM 846 C C . LEU A 1 104 ? -7.132 3.659 5.906 1.00 98.06 104 LEU A C 1
ATOM 848 O O . LEU A 1 104 ? -7.824 4.546 6.400 1.00 98.06 104 LEU A O 1
ATOM 852 N N . VAL A 1 105 ? -6.504 2.747 6.653 1.00 97.62 105 VAL A N 1
ATOM 853 C CA . VAL A 1 105 ? -6.581 2.736 8.118 1.00 97.62 105 VAL A CA 1
ATOM 854 C C . VAL A 1 105 ? -5.865 3.944 8.719 1.00 97.62 105 VAL A C 1
ATOM 856 O O . VAL A 1 105 ? -6.401 4.545 9.641 1.00 97.62 105 VAL A O 1
ATOM 859 N N . LEU A 1 106 ? -4.700 4.335 8.197 1.00 97.81 106 LEU A N 1
ATOM 860 C CA . LEU A 1 106 ? -3.998 5.542 8.640 1.00 97.81 106 LEU A CA 1
ATOM 861 C C . LEU A 1 106 ? -4.815 6.805 8.340 1.00 97.81 106 LEU A C 1
ATOM 863 O O . LEU A 1 106 ? -4.907 7.700 9.171 1.00 97.81 106 LEU A O 1
ATOM 867 N N . ASN A 1 107 ? -5.457 6.864 7.174 1.00 98.00 107 ASN A N 1
ATOM 868 C CA . ASN A 1 107 ? -6.355 7.965 6.840 1.00 98.00 107 ASN A CA 1
ATOM 869 C C . ASN A 1 107 ? -7.548 8.036 7.808 1.00 98.00 107 ASN A C 1
ATOM 871 O O . ASN A 1 107 ? -7.898 9.116 8.271 1.00 98.00 107 ASN A O 1
ATOM 875 N N . LEU A 1 108 ? -8.130 6.886 8.168 1.00 97.31 108 LEU A N 1
ATOM 876 C CA . LEU A 1 108 ? -9.188 6.811 9.177 1.00 97.31 108 LEU A CA 1
ATOM 877 C C . LEU A 1 108 ? -8.680 7.188 10.580 1.00 97.31 108 LEU A C 1
ATOM 879 O O . LEU A 1 108 ? -9.398 7.848 11.326 1.00 97.31 108 LEU A O 1
ATOM 883 N N . TYR A 1 109 ? -7.451 6.807 10.935 1.00 96.31 109 TYR A N 1
ATOM 884 C CA . TYR A 1 109 ? -6.826 7.140 12.218 1.00 96.31 109 TYR A CA 1
ATOM 885 C C . TYR A 1 109 ? -6.834 8.651 12.472 1.00 96.31 109 TYR A C 1
ATOM 887 O O . TYR A 1 109 ? -7.282 9.078 13.531 1.00 96.31 109 TYR A O 1
ATOM 895 N N . PHE A 1 110 ? -6.443 9.456 11.479 1.00 95.44 110 PHE A N 1
ATOM 896 C CA . PHE A 1 110 ? -6.443 10.921 11.592 1.00 95.44 110 PHE A CA 1
ATOM 897 C C . PHE A 1 110 ? -7.840 11.563 11.576 1.00 95.44 110 PHE A C 1
ATOM 899 O O . PHE A 1 110 ? -7.973 12.749 11.867 1.00 95.44 110 PHE A O 1
ATOM 906 N N . GLN A 1 111 ? -8.886 10.805 11.241 1.00 94.75 111 GLN A N 1
ATOM 907 C CA . GLN A 1 111 ? -10.273 11.280 11.244 1.00 94.75 111 GLN A CA 1
ATOM 908 C C . GLN A 1 111 ? -11.021 10.919 12.533 1.00 94.75 111 GLN A C 1
ATOM 910 O O . GLN A 1 111 ? -12.010 11.570 12.872 1.00 94.75 111 GLN A O 1
ATOM 915 N N . LEU A 1 112 ? -10.576 9.881 13.246 1.00 92.12 112 LEU A N 1
ATOM 916 C CA . LEU A 1 112 ? -11.213 9.411 14.470 1.00 92.12 112 LEU A CA 1
ATOM 917 C C . LEU A 1 112 ? -10.616 10.061 15.716 1.00 92.12 112 LEU A C 1
ATOM 919 O O . LEU A 1 112 ? -9.436 10.386 15.800 1.00 92.12 112 LEU A O 1
ATOM 923 N N . ILE A 1 113 ? -11.449 10.162 16.748 1.00 86.38 113 ILE A N 1
ATOM 924 C CA . ILE A 1 113 ? -10.982 10.458 18.099 1.00 86.38 113 ILE A CA 1
ATOM 925 C C . ILE A 1 113 ? -10.393 9.165 18.675 1.00 86.38 113 ILE A C 1
ATOM 927 O O . ILE A 1 113 ? -11.019 8.112 18.607 1.00 86.38 113 ILE A O 1
ATOM 931 N N . ILE A 1 114 ? -9.211 9.233 19.288 1.00 78.56 114 ILE A N 1
ATOM 932 C CA . ILE A 1 114 ? -8.485 8.063 19.820 1.00 78.56 114 ILE A CA 1
ATOM 933 C C . ILE A 1 114 ? -9.374 7.144 20.678 1.00 78.56 114 ILE A C 1
ATOM 935 O O . ILE A 1 114 ? -9.371 5.926 20.505 1.00 78.56 114 ILE A O 1
ATOM 939 N N . SER A 1 115 ? -10.192 7.715 21.569 1.00 81.38 115 SER A N 1
ATOM 940 C CA . SER A 1 115 ? -11.067 6.952 22.473 1.00 81.38 115 SER A CA 1
ATOM 941 C C . SER A 1 115 ? -12.169 6.157 21.762 1.00 81.38 115 SER A C 1
ATOM 943 O O . SER A 1 115 ? -12.777 5.275 22.370 1.00 81.38 115 SER A O 1
ATOM 945 N N . THR A 1 116 ? -12.435 6.438 20.485 1.00 86.19 116 THR A N 1
ATOM 946 C CA . THR A 1 116 ? -13.472 5.769 19.700 1.00 86.19 116 THR A CA 1
ATOM 947 C C . THR A 1 116 ? -12.925 4.670 18.789 1.00 86.19 116 THR A C 1
ATOM 949 O O . THR A 1 116 ? -13.721 3.977 18.175 1.00 86.19 116 THR A O 1
ATOM 952 N N . MET A 1 117 ? -11.614 4.407 18.730 1.00 86.94 117 MET A N 1
ATOM 953 C CA . MET A 1 117 ? -11.012 3.404 17.827 1.00 86.94 117 MET A CA 1
ATOM 954 C C . MET A 1 117 ? -11.352 1.946 18.207 1.00 86.94 117 MET A C 1
ATOM 956 O O . MET A 1 117 ? -10.524 1.197 18.721 1.00 86.94 117 MET A O 1
ATOM 960 N N . ASN A 1 118 ? -12.592 1.517 17.960 1.00 91.81 118 ASN A N 1
ATOM 961 C CA . ASN A 1 118 ? -13.086 0.178 18.272 1.00 91.81 118 ASN A CA 1
ATOM 962 C C . ASN A 1 118 ? -13.993 -0.389 17.169 1.00 91.81 118 ASN A C 1
ATOM 964 O O . ASN A 1 118 ? -14.509 0.321 16.311 1.00 91.81 118 ASN A O 1
ATOM 968 N N . GLU A 1 119 ? -14.216 -1.702 17.220 1.00 93.75 119 GLU A N 1
ATOM 969 C CA . GLU A 1 119 ? -14.930 -2.472 16.192 1.00 93.75 119 GLU A CA 1
ATOM 970 C C . GLU A 1 119 ? -16.420 -2.133 16.021 1.00 93.75 119 GLU A C 1
ATOM 972 O O . GLU A 1 119 ? -17.032 -2.602 15.064 1.00 93.75 119 GLU A O 1
ATOM 977 N N . LYS A 1 120 ? -17.015 -1.352 16.934 1.00 94.12 120 LYS A N 1
ATOM 978 C CA . LYS A 1 120 ? -18.432 -0.955 16.875 1.00 94.12 120 LYS A CA 1
ATOM 979 C C . LYS A 1 120 ? -18.645 0.381 16.171 1.00 94.12 120 LYS A C 1
ATOM 981 O O . LYS A 1 120 ? -19.787 0.720 15.872 1.00 94.12 120 LYS A O 1
ATOM 986 N N . VAL A 1 121 ? -17.578 1.143 15.935 1.00 95.38 121 VAL A N 1
ATOM 987 C CA . VAL A 1 121 ? -17.673 2.445 15.275 1.00 95.38 121 VAL A CA 1
ATOM 988 C C . VAL A 1 121 ? -18.064 2.267 13.805 1.00 95.38 121 VAL A C 1
ATOM 990 O O . VAL A 1 121 ? -17.435 1.453 13.120 1.00 95.38 121 VAL A O 1
ATOM 993 N N . PRO A 1 122 ? -19.087 2.992 13.304 1.00 96.06 122 PRO A N 1
ATOM 994 C CA . PRO A 1 122 ? -19.581 2.829 11.937 1.00 96.06 122 PRO A CA 1
ATOM 995 C C . PRO A 1 122 ? -18.482 2.923 10.876 1.00 96.06 122 PRO A C 1
ATOM 997 O O . PRO A 1 122 ? -18.403 2.064 10.007 1.00 96.06 122 PRO A O 1
ATOM 1000 N N . GLU A 1 123 ? -17.582 3.894 10.985 1.00 96.25 123 GLU A N 1
ATOM 1001 C CA . GLU A 1 123 ? -16.481 4.127 10.050 1.00 96.25 123 GLU A CA 1
ATOM 1002 C C . GLU A 1 123 ? -15.505 2.936 10.005 1.00 96.25 123 GLU A C 1
ATOM 1004 O O . GLU A 1 123 ? -15.064 2.521 8.932 1.00 96.25 123 GLU A O 1
ATOM 1009 N N . VAL A 1 124 ? -15.231 2.316 11.159 1.00 97.12 124 VAL A N 1
ATOM 1010 C CA . VAL A 1 124 ? -14.396 1.105 11.274 1.00 97.12 124 VAL A CA 1
ATOM 1011 C C . VAL A 1 124 ? -15.094 -0.100 10.634 1.00 97.12 124 VAL A C 1
ATOM 1013 O O . VAL A 1 124 ? -14.460 -0.905 9.946 1.00 97.12 124 VAL A O 1
ATOM 1016 N N . VAL A 1 125 ? -16.409 -0.224 10.836 1.00 97.00 125 VAL A N 1
ATOM 1017 C CA . VAL A 1 125 ? -17.232 -1.288 10.244 1.00 97.00 125 VAL A CA 1
ATOM 1018 C C . VAL A 1 125 ? -17.301 -1.150 8.723 1.00 97.00 125 VAL A C 1
ATOM 1020 O O . VAL A 1 125 ? -17.115 -2.142 8.014 1.00 97.00 125 VAL A O 1
ATOM 1023 N N . GLU A 1 126 ? -17.542 0.057 8.213 1.00 95.69 126 GLU A N 1
ATOM 1024 C CA . GLU A 1 126 ? -17.613 0.329 6.777 1.00 95.69 126 GLU A CA 1
ATOM 1025 C C . GLU A 1 126 ? -16.264 0.098 6.091 1.00 95.69 126 GLU A C 1
ATOM 1027 O O . GLU A 1 126 ? -16.215 -0.582 5.061 1.00 95.69 126 GLU A O 1
ATOM 1032 N N . LEU A 1 127 ? -15.155 0.536 6.699 1.00 96.00 127 LEU A N 1
ATOM 1033 C CA . LEU A 1 127 ? -13.823 0.226 6.181 1.00 96.00 127 LEU A CA 1
ATOM 1034 C C . LEU A 1 127 ? -13.578 -1.289 6.149 1.00 96.00 127 LEU A C 1
ATOM 1036 O O . LEU A 1 127 ? -13.127 -1.820 5.134 1.00 96.00 127 LEU A O 1
ATOM 1040 N N . GLY A 1 128 ? -13.945 -2.014 7.211 1.00 95.75 128 GLY A N 1
ATOM 1041 C CA . GLY A 1 128 ? -13.853 -3.476 7.252 1.00 95.75 128 GLY A CA 1
ATOM 1042 C C . GLY A 1 128 ? -14.609 -4.155 6.104 1.00 95.75 128 GLY A C 1
ATOM 1043 O O . GLY A 1 128 ? -14.074 -5.055 5.451 1.00 95.75 128 GLY A O 1
ATOM 1044 N N . LYS A 1 129 ? -15.821 -3.684 5.784 1.00 94.56 129 LYS A N 1
ATOM 1045 C CA . LYS A 1 129 ? -16.593 -4.170 4.626 1.00 94.56 129 LYS A CA 1
ATOM 1046 C C . LYS A 1 129 ? -15.885 -3.875 3.303 1.00 94.56 129 LYS A C 1
ATOM 1048 O O . LYS A 1 129 ? -15.793 -4.776 2.466 1.00 94.56 129 LYS A O 1
ATOM 1053 N N . LEU A 1 130 ? -15.365 -2.657 3.125 1.00 93.12 130 LEU A N 1
ATOM 1054 C CA . LEU A 1 130 ? -14.661 -2.228 1.912 1.00 93.12 130 LEU A CA 1
ATOM 1055 C C . LEU A 1 130 ? -13.460 -3.134 1.607 1.00 93.12 130 LEU A C 1
ATOM 1057 O O . LEU A 1 130 ? -13.330 -3.642 0.490 1.00 93.12 130 LEU A O 1
ATOM 1061 N N . VAL A 1 131 ? -12.618 -3.393 2.612 1.00 93.75 131 VAL A N 1
ATOM 1062 C CA . VAL A 1 131 ? -11.393 -4.198 2.452 1.00 93.75 131 VAL A CA 1
ATOM 1063 C C . VAL A 1 131 ? -11.592 -5.689 2.747 1.00 93.75 131 VAL A C 1
ATOM 1065 O O . VAL A 1 131 ? -10.640 -6.462 2.685 1.00 93.75 131 VAL A O 1
ATOM 1068 N N . LYS A 1 132 ? -12.827 -6.115 3.044 1.00 93.69 132 LYS A N 1
ATOM 1069 C CA . LYS A 1 132 ? -13.199 -7.503 3.379 1.00 93.69 132 LYS A CA 1
ATOM 1070 C C . LYS A 1 132 ? -12.414 -8.078 4.566 1.00 93.69 132 LYS A C 1
ATOM 1072 O O . LYS A 1 132 ? -12.022 -9.246 4.559 1.00 93.69 132 LYS A O 1
ATOM 1077 N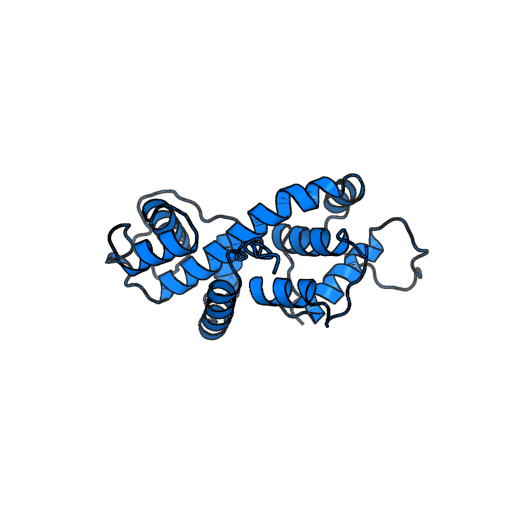 N . ARG A 1 133 ? -12.209 -7.266 5.601 1.00 94.75 133 ARG A N 1
ATOM 1078 C CA . ARG A 1 133 ? -11.590 -7.651 6.879 1.00 94.75 133 ARG A CA 1
ATOM 1079 C C . ARG A 1 133 ? -12.597 -7.448 8.016 1.00 94.75 133 ARG A C 1
ATOM 1081 O O . ARG A 1 133 ? -13.442 -6.559 7.930 1.00 94.75 133 ARG A O 1
ATOM 1088 N N . PRO A 1 134 ? -12.540 -8.244 9.097 1.00 96.94 134 PRO A N 1
ATOM 1089 C CA . PRO A 1 134 ? -13.398 -7.998 10.251 1.00 96.94 134 PRO A CA 1
ATOM 1090 C C . PRO A 1 134 ? -13.067 -6.634 10.873 1.00 96.94 134 PRO A C 1
ATOM 1092 O O . PRO A 1 134 ? -11.893 -6.277 10.975 1.00 96.94 134 PRO A O 1
ATOM 1095 N N . ALA A 1 135 ? -14.082 -5.907 11.350 1.00 96.62 135 ALA A N 1
ATOM 1096 C CA . ALA A 1 135 ? -13.910 -4.604 12.007 1.00 96.62 135 ALA A CA 1
ATOM 1097 C C . ALA A 1 135 ? -12.901 -4.665 13.171 1.00 96.62 135 ALA A C 1
ATOM 1099 O O . ALA A 1 135 ? -12.108 -3.748 13.359 1.00 96.62 135 ALA A O 1
ATOM 1100 N N . LYS A 1 136 ? -12.847 -5.800 13.880 1.00 95.56 136 LYS A N 1
ATOM 1101 C CA . LYS A 1 136 ? -11.840 -6.087 14.909 1.00 95.56 136 LYS A CA 1
ATOM 1102 C C . LYS A 1 136 ? -10.396 -5.995 14.407 1.00 95.56 136 LYS A C 1
ATOM 1104 O O . LYS A 1 136 ? -9.535 -5.487 15.116 1.00 95.56 136 LYS A O 1
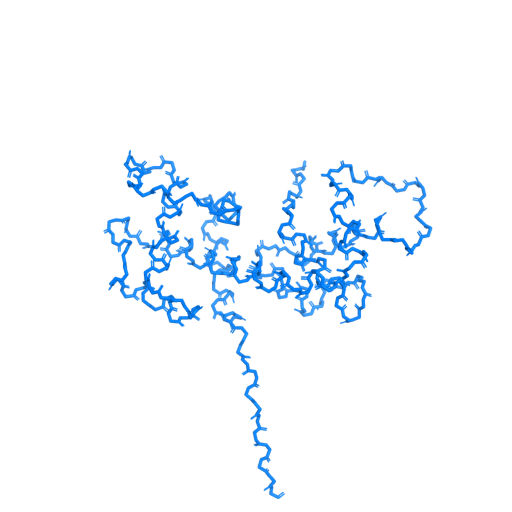ATOM 1109 N N . ALA A 1 137 ? -10.120 -6.480 13.194 1.00 95.19 137 ALA A N 1
ATOM 1110 C CA . ALA A 1 137 ? -8.784 -6.388 12.607 1.00 95.19 137 ALA A CA 1
ATOM 1111 C C . ALA A 1 137 ? -8.432 -4.937 12.254 1.00 95.19 137 ALA A C 1
ATOM 1113 O O . ALA A 1 137 ? -7.312 -4.510 12.512 1.00 95.19 137 ALA A O 1
ATOM 1114 N N . ILE A 1 138 ? -9.396 -4.168 11.738 1.00 96.62 138 ILE A N 1
ATOM 1115 C CA . ILE A 1 138 ? -9.219 -2.736 11.457 1.00 96.62 138 ILE A CA 1
ATOM 1116 C C . ILE A 1 138 ? -8.939 -1.958 12.747 1.00 96.62 138 ILE A C 1
ATOM 1118 O O . ILE A 1 138 ? -7.982 -1.192 12.797 1.00 96.62 138 ILE A O 1
ATOM 1122 N N . ALA A 1 139 ? -9.707 -2.210 13.810 1.00 95.12 139 ALA A N 1
ATOM 1123 C CA . ALA A 1 139 ? -9.461 -1.621 15.125 1.00 95.12 139 ALA A CA 1
ATOM 1124 C C . ALA A 1 139 ? -8.059 -1.967 15.657 1.00 95.12 139 ALA A C 1
ATOM 1126 O O . ALA A 1 139 ? -7.360 -1.093 16.156 1.00 95.12 139 ALA A O 1
ATOM 1127 N N . GLY A 1 140 ? -7.603 -3.212 15.480 1.00 93.50 140 GLY A N 1
ATOM 1128 C CA . GLY A 1 140 ? -6.229 -3.603 15.813 1.00 93.50 140 GLY A CA 1
ATOM 1129 C C . GLY A 1 140 ? -5.174 -2.800 15.044 1.00 93.50 140 GLY A C 1
ATOM 1130 O O . GLY A 1 140 ? -4.207 -2.337 15.638 1.00 93.50 140 GLY A O 1
ATOM 1131 N N . MET A 1 141 ? -5.383 -2.566 13.746 1.00 95.12 141 MET A N 1
ATOM 1132 C CA . MET A 1 141 ? -4.476 -1.742 12.939 1.00 95.12 141 MET A CA 1
ATOM 1133 C C . MET A 1 141 ? -4.478 -0.264 13.364 1.00 95.12 141 MET A C 1
ATOM 1135 O O . MET A 1 141 ? -3.417 0.358 13.343 1.00 95.12 141 MET A O 1
ATOM 1139 N N . LEU A 1 142 ? -5.627 0.291 13.777 1.00 94.81 142 LEU A N 1
ATOM 1140 C CA . LEU A 1 142 ? -5.709 1.640 14.359 1.00 94.81 142 LEU A CA 1
ATOM 1141 C C . LEU A 1 142 ? -4.868 1.743 15.638 1.00 94.81 142 LEU A C 1
ATOM 1143 O O . LEU A 1 142 ? -4.110 2.695 15.790 1.00 94.81 142 LEU A O 1
ATOM 1147 N N . LEU A 1 143 ? -4.932 0.734 16.516 1.00 91.50 143 LEU A N 1
ATOM 1148 C CA . LEU A 1 143 ? -4.097 0.680 17.722 1.00 91.50 143 LEU A CA 1
ATOM 1149 C C . LEU A 1 143 ? -2.604 0.573 17.386 1.00 91.50 143 LEU A C 1
ATOM 1151 O O . LEU A 1 143 ? -1.783 1.211 18.042 1.00 91.50 143 LEU A O 1
ATOM 1155 N N . SER A 1 144 ? -2.241 -0.173 16.340 1.00 91.88 144 SER A N 1
ATOM 1156 C CA . SER A 1 144 ? -0.856 -0.200 15.861 1.00 91.88 144 SER A CA 1
ATOM 1157 C C . SER A 1 144 ? -0.381 1.173 15.376 1.00 91.88 144 SER A C 1
ATOM 1159 O O . SER A 1 144 ? 0.759 1.529 15.654 1.00 91.88 144 SER A O 1
ATOM 1161 N N . TYR A 1 145 ? -1.220 1.976 14.712 1.00 93.56 145 TYR A N 1
ATOM 1162 C CA . TYR A 1 145 ? -0.859 3.361 14.377 1.00 93.56 145 TYR A CA 1
ATOM 1163 C C . TYR A 1 145 ? -0.790 4.273 15.601 1.00 93.56 145 TYR A C 1
ATOM 1165 O O . TYR A 1 145 ? 0.147 5.057 15.699 1.00 93.56 145 TYR A O 1
ATOM 1173 N N . ALA A 1 146 ? -1.690 4.109 16.572 1.00 91.00 146 ALA A N 1
ATOM 1174 C CA . ALA A 1 146 ? -1.631 4.841 17.836 1.00 91.00 146 ALA A CA 1
ATOM 1175 C C . ALA A 1 146 ? -0.299 4.606 18.578 1.00 91.00 146 ALA A C 1
ATOM 1177 O O . ALA A 1 146 ? 0.217 5.510 19.224 1.00 91.00 146 ALA A O 1
ATOM 1178 N N . SER A 1 147 ? 0.298 3.413 18.448 1.00 88.12 147 SER A N 1
ATOM 1179 C CA . SER A 1 147 ? 1.628 3.116 19.012 1.00 88.12 147 SER A CA 1
ATOM 1180 C C . SER A 1 147 ? 2.787 3.881 18.353 1.00 88.12 147 SER A C 1
ATOM 1182 O O . SER A 1 147 ? 3.867 3.962 18.932 1.00 88.12 147 SER A O 1
ATOM 1184 N N . LEU A 1 148 ? 2.580 4.433 17.151 1.00 89.75 148 LEU A N 1
ATOM 1185 C CA . LEU A 1 148 ? 3.558 5.257 16.431 1.00 89.75 148 LEU A CA 1
ATOM 1186 C C . LEU A 1 148 ? 3.378 6.759 16.696 1.00 89.75 148 LEU A C 1
ATOM 1188 O O . LEU A 1 148 ? 4.250 7.538 16.313 1.00 89.75 148 LEU A O 1
ATOM 1192 N N . ASP A 1 149 ? 2.274 7.161 17.330 1.00 89.88 149 ASP A N 1
ATOM 1193 C CA . ASP A 1 149 ? 1.907 8.558 17.550 1.00 89.88 149 ASP A CA 1
ATOM 1194 C C . ASP A 1 149 ? 2.655 9.162 18.756 1.00 89.88 149 ASP A C 1
ATOM 1196 O O . ASP A 1 149 ? 2.409 8.753 19.895 1.00 89.88 149 ASP A O 1
ATOM 1200 N N . PRO A 1 150 ? 3.531 10.169 18.555 1.00 86.75 150 PRO A N 1
ATOM 1201 C CA . PRO A 1 150 ? 4.267 10.817 19.642 1.00 86.75 150 PRO A CA 1
ATOM 1202 C C . PRO A 1 150 ? 3.378 11.491 20.696 1.00 86.75 150 PRO A C 1
ATOM 1204 O O . PRO A 1 150 ? 3.844 11.767 21.802 1.00 86.75 150 PRO A O 1
ATOM 1207 N N . PHE A 1 151 ? 2.121 11.800 20.365 1.00 83.38 151 PHE A N 1
ATOM 1208 C CA . PHE A 1 151 ? 1.186 12.488 21.255 1.00 83.38 151 PHE A CA 1
ATOM 1209 C C . PHE A 1 151 ? 0.351 11.530 22.116 1.00 83.38 151 PHE A C 1
ATOM 1211 O O . PHE A 1 151 ? -0.356 11.980 23.026 1.00 83.38 151 PHE A O 1
ATOM 1218 N N . MET A 1 152 ? 0.451 10.218 21.887 1.00 81.31 152 MET A N 1
ATOM 1219 C CA . MET A 1 152 ? -0.181 9.208 22.733 1.00 81.31 152 MET A CA 1
ATOM 1220 C C . MET A 1 152 ? 0.560 9.082 24.070 1.00 81.31 152 MET A C 1
ATOM 1222 O O . MET A 1 152 ? 1.660 8.545 24.147 1.00 81.31 152 MET A O 1
ATOM 1226 N N . LYS A 1 153 ? -0.059 9.590 25.146 1.00 64.94 153 LYS A N 1
ATOM 1227 C CA . LYS A 1 153 ? 0.521 9.602 26.506 1.00 64.94 153 LYS A CA 1
ATOM 1228 C C . LYS A 1 153 ? 0.547 8.225 27.167 1.00 64.94 153 LYS A C 1
ATOM 1230 O O . LYS A 1 153 ? 1.507 7.899 27.854 1.00 64.94 153 LYS A O 1
ATOM 1235 N N . ASP A 1 154 ? -0.488 7.435 26.910 1.00 62.41 154 ASP A N 1
ATOM 1236 C CA . ASP A 1 154 ? -0.634 6.059 27.363 1.00 62.41 154 ASP A CA 1
ATOM 1237 C C . ASP A 1 154 ? -0.814 5.212 26.103 1.00 62.41 154 ASP A C 1
ATOM 1239 O O . ASP A 1 154 ? -1.935 5.009 25.628 1.00 62.41 154 ASP A O 1
ATOM 1243 N N . GLY A 1 155 ? 0.300 4.804 25.484 1.00 54.88 155 GLY A N 1
ATOM 1244 C CA . GLY A 1 155 ? 0.258 3.875 24.354 1.00 54.88 155 GLY A CA 1
ATOM 1245 C C . GLY A 1 155 ? -0.628 2.671 24.705 1.00 54.88 155 GLY A C 1
ATOM 1246 O O . GLY A 1 155 ? -0.697 2.291 25.879 1.00 54.88 155 GLY A O 1
ATOM 1247 N N . PRO A 1 156 ? -1.362 2.092 23.738 1.00 55.53 156 PRO A N 1
ATOM 1248 C CA . PRO A 1 156 ? -2.287 1.011 24.046 1.00 55.53 156 PRO A CA 1
ATOM 1249 C C . PRO A 1 156 ? -1.562 -0.086 24.833 1.00 55.53 156 PRO A C 1
ATOM 1251 O O . PRO A 1 156 ? -0.482 -0.514 24.443 1.00 55.53 156 PRO A O 1
ATOM 1254 N N . ALA A 1 157 ? -2.173 -0.578 25.917 1.00 51.59 157 ALA A N 1
ATOM 1255 C CA . ALA A 1 157 ? -1.617 -1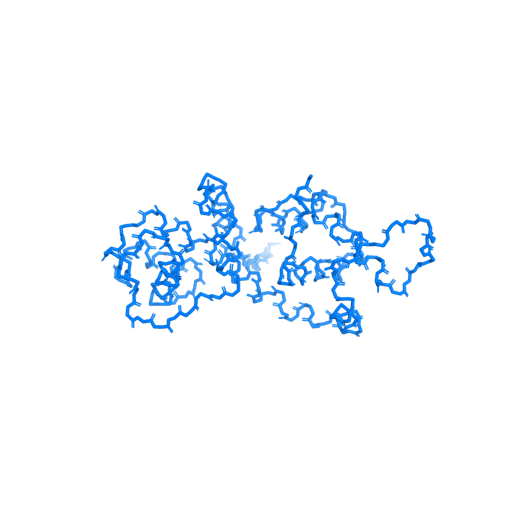.648 26.763 1.00 51.59 157 ALA A CA 1
ATOM 1256 C C . ALA A 1 157 ? -1.381 -2.979 26.012 1.00 51.59 157 ALA A C 1
ATOM 1258 O O . ALA A 1 157 ? -0.956 -3.972 26.600 1.00 51.59 157 ALA A O 1
ATOM 1259 N N . VAL A 1 158 ? -1.713 -3.014 24.721 1.00 55.47 158 VAL A N 1
ATOM 1260 C CA . VAL A 1 158 ? -1.544 -4.146 23.830 1.00 55.47 158 VAL A CA 1
ATOM 1261 C C . VAL A 1 158 ? -0.234 -3.971 23.072 1.00 55.47 158 VAL A C 1
ATOM 1263 O O . VAL A 1 158 ? -0.083 -3.042 22.282 1.00 55.47 158 VAL A O 1
ATOM 1266 N N . ASP A 1 159 ? 0.679 -4.914 23.273 1.00 55.50 159 ASP A N 1
ATOM 1267 C CA . ASP A 1 159 ? 1.964 -5.004 22.582 1.00 55.50 159 ASP A CA 1
ATOM 1268 C C . ASP A 1 159 ? 1.757 -5.514 21.137 1.00 55.50 159 ASP A C 1
ATOM 1270 O O . ASP A 1 159 ? 2.084 -6.648 20.785 1.00 55.50 159 ASP A O 1
ATOM 1274 N N . LEU A 1 160 ? 1.083 -4.713 20.304 1.00 64.69 160 LEU A N 1
ATOM 1275 C CA . LEU A 1 160 ? 0.905 -4.967 18.871 1.00 64.69 160 LEU A CA 1
ATOM 1276 C C . LEU A 1 160 ? 1.867 -4.065 18.093 1.00 64.69 160 LEU A C 1
ATOM 1278 O O . LEU A 1 160 ? 1.462 -2.976 17.670 1.00 64.69 160 LEU A O 1
ATOM 1282 N N . PRO A 1 161 ? 3.129 -4.487 17.888 1.00 75.06 161 PRO A N 1
ATOM 1283 C CA . PRO A 1 161 ? 4.084 -3.677 17.155 1.00 75.06 161 PRO A CA 1
ATOM 1284 C C . PRO A 1 161 ? 3.555 -3.424 15.746 1.00 75.06 161 PRO A C 1
ATOM 1286 O O . PRO A 1 161 ? 3.135 -4.353 15.052 1.00 75.06 161 PRO A O 1
ATOM 1289 N N . ALA A 1 162 ? 3.604 -2.164 15.309 1.00 84.19 162 ALA A N 1
ATOM 1290 C CA . ALA A 1 162 ? 3.277 -1.813 13.935 1.00 84.19 162 ALA A CA 1
ATOM 1291 C C . ALA A 1 162 ? 4.093 -2.670 12.950 1.00 84.19 162 ALA A C 1
ATOM 1293 O O . ALA A 1 162 ? 5.251 -3.020 13.216 1.00 84.19 162 ALA A O 1
ATOM 1294 N N . SER A 1 163 ? 3.517 -3.009 11.801 1.00 90.00 163 SER A N 1
ATOM 1295 C CA . SER A 1 163 ? 4.255 -3.706 10.748 1.00 90.00 163 SER A CA 1
ATOM 1296 C C . SER A 1 163 ? 5.329 -2.805 10.119 1.00 90.00 163 SER A C 1
ATOM 1298 O O . SER A 1 163 ? 5.371 -1.589 10.339 1.00 90.00 163 SER A O 1
ATOM 1300 N N . SER A 1 164 ? 6.221 -3.403 9.318 1.00 90.31 164 SER A N 1
ATOM 1301 C CA . SER A 1 164 ? 7.171 -2.643 8.489 1.00 90.31 164 SER A CA 1
ATOM 1302 C C . SER A 1 164 ? 6.428 -1.633 7.607 1.00 90.31 164 SER A C 1
ATOM 1304 O O . SER A 1 164 ? 6.759 -0.449 7.618 1.00 90.31 164 SER A O 1
ATOM 1306 N N . VAL A 1 165 ? 5.356 -2.066 6.933 1.00 93.38 165 VAL A N 1
ATOM 1307 C CA . VAL A 1 165 ? 4.539 -1.215 6.056 1.00 93.38 165 VAL A CA 1
ATOM 1308 C C . VAL A 1 165 ? 3.857 -0.093 6.838 1.00 93.38 165 VAL A C 1
ATOM 1310 O O . VAL A 1 165 ? 3.883 1.054 6.401 1.00 93.38 165 VAL A O 1
ATOM 1313 N N . GLN A 1 166 ? 3.300 -0.367 8.021 1.00 94.44 166 GLN A N 1
ATOM 1314 C CA . GLN A 1 166 ? 2.666 0.678 8.834 1.00 94.44 166 GLN A CA 1
ATOM 1315 C C . GLN A 1 166 ? 3.660 1.766 9.257 1.00 94.44 166 GLN A C 1
ATOM 1317 O O . GLN A 1 166 ? 3.340 2.947 9.141 1.00 94.44 166 GLN A O 1
ATOM 1322 N N . ARG A 1 167 ? 4.887 1.400 9.654 1.00 92.69 167 ARG A N 1
ATOM 1323 C CA . ARG A 1 167 ? 5.956 2.378 9.930 1.00 92.69 167 ARG A CA 1
ATOM 1324 C C . ARG A 1 167 ? 6.320 3.205 8.699 1.00 92.69 167 ARG A C 1
ATOM 1326 O O . ARG A 1 167 ? 6.499 4.413 8.805 1.00 92.69 167 ARG A O 1
ATOM 1333 N N . GLN A 1 168 ? 6.404 2.574 7.529 1.00 93.06 168 GLN A N 1
ATOM 1334 C CA . GLN A 1 168 ? 6.687 3.277 6.274 1.00 93.06 168 GLN A CA 1
ATOM 1335 C C . GLN A 1 168 ? 5.594 4.289 5.927 1.00 93.06 168 GLN A C 1
ATOM 1337 O O . GLN A 1 168 ? 5.897 5.410 5.526 1.00 93.06 168 GLN A O 1
ATOM 1342 N N . LEU A 1 169 ? 4.331 3.898 6.096 1.00 95.69 169 LEU A N 1
ATOM 1343 C CA . LEU A 1 169 ? 3.180 4.763 5.862 1.00 95.69 169 LEU A CA 1
ATOM 1344 C C . LEU A 1 169 ? 3.139 5.920 6.863 1.00 95.69 169 LEU A C 1
ATOM 1346 O O . LEU A 1 169 ? 2.940 7.057 6.449 1.00 95.69 169 LEU A O 1
ATOM 1350 N N . TRP A 1 170 ? 3.400 5.655 8.145 1.00 95.25 170 TRP A N 1
ATOM 1351 C CA . TRP A 1 170 ? 3.514 6.694 9.168 1.00 95.25 170 TRP A CA 1
ATOM 1352 C C . TRP A 1 170 ? 4.590 7.720 8.800 1.00 95.25 170 TRP A C 1
ATOM 1354 O O . TRP A 1 170 ? 4.284 8.893 8.623 1.00 95.25 170 TRP A O 1
ATOM 1364 N N . ASN A 1 171 ? 5.822 7.269 8.550 1.00 92.44 171 ASN A N 1
ATOM 1365 C CA . ASN A 1 171 ? 6.939 8.148 8.183 1.00 92.44 171 ASN A CA 1
ATOM 1366 C C . ASN A 1 171 ? 6.687 8.948 6.895 1.00 92.44 171 ASN A C 1
ATOM 1368 O O . ASN A 1 171 ? 7.302 9.988 6.682 1.00 92.44 171 ASN A O 1
ATOM 1372 N N . ARG A 1 172 ? 5.825 8.446 6.006 1.00 92.75 172 ARG A N 1
ATOM 1373 C CA . ARG A 1 172 ? 5.482 9.107 4.743 1.00 92.75 172 ARG A CA 1
ATOM 1374 C C . ARG A 1 172 ? 4.427 10.193 4.898 1.00 92.75 172 ARG A C 1
ATOM 1376 O O . ARG A 1 172 ? 4.449 11.137 4.114 1.00 92.75 172 ARG A O 1
ATOM 1383 N N . TYR A 1 173 ? 3.482 10.004 5.812 1.00 95.81 173 TYR A N 1
ATOM 1384 C CA . TYR A 1 173 ? 2.223 10.746 5.814 1.00 95.81 173 TYR A CA 1
ATOM 1385 C C . TYR A 1 173 ? 1.903 11.459 7.126 1.00 95.81 173 TYR A C 1
ATOM 1387 O O . TYR A 1 173 ? 0.995 12.283 7.119 1.00 95.81 173 TYR A O 1
ATOM 1395 N N . ALA A 1 174 ? 2.615 11.180 8.224 1.00 90.88 174 ALA A N 1
ATOM 1396 C CA . ALA A 1 174 ? 2.332 11.790 9.526 1.00 90.88 174 ALA A CA 1
ATOM 1397 C C . ALA A 1 174 ? 2.323 13.329 9.476 1.00 90.88 174 ALA A C 1
ATOM 1399 O O . ALA A 1 174 ? 1.498 13.950 10.138 1.00 90.88 174 ALA A O 1
ATOM 1400 N N . ASP A 1 175 ? 3.166 13.922 8.624 1.00 92.12 175 ASP A N 1
ATOM 1401 C CA . ASP A 1 175 ? 3.259 15.375 8.433 1.00 92.12 175 ASP A CA 1
ATOM 1402 C C . ASP A 1 175 ? 2.531 15.889 7.168 1.00 92.12 175 ASP A C 1
ATOM 1404 O O . ASP A 1 175 ? 2.557 17.084 6.884 1.00 92.12 175 ASP A O 1
ATOM 1408 N N . ASP A 1 176 ? 1.893 15.011 6.381 1.00 94.75 176 ASP A N 1
ATOM 1409 C CA . ASP A 1 176 ? 1.259 15.353 5.095 1.00 94.75 176 ASP A CA 1
ATOM 1410 C C . ASP A 1 176 ? -0.069 14.592 4.902 1.00 94.75 176 ASP A C 1
ATOM 1412 O O . ASP A 1 176 ? -0.208 13.660 4.097 1.00 94.75 176 ASP A O 1
ATOM 1416 N N . MET A 1 177 ? -1.069 15.000 5.690 1.00 94.44 177 MET A N 1
ATOM 1417 C CA . MET A 1 177 ? -2.412 14.409 5.674 1.00 94.44 177 MET A CA 1
ATOM 1418 C C . MET A 1 177 ? -3.181 14.686 4.374 1.00 94.44 177 MET A C 1
ATOM 1420 O O . MET A 1 177 ? -4.061 13.904 4.002 1.00 94.44 177 MET A O 1
ATOM 1424 N N . ASP A 1 178 ? -2.864 15.772 3.666 1.00 95.75 178 ASP A N 1
ATOM 1425 C CA . ASP A 1 178 ? -3.501 16.109 2.389 1.00 95.75 178 ASP A CA 1
ATOM 1426 C C . ASP A 1 178 ? -3.098 15.101 1.313 1.00 95.75 178 ASP A C 1
ATOM 1428 O O . ASP A 1 178 ? -3.953 14.543 0.611 1.00 95.75 178 ASP A O 1
ATOM 1432 N N . LYS A 1 179 ? -1.800 14.787 1.232 1.00 95.56 179 LYS A N 1
ATOM 1433 C CA . LYS A 1 179 ? -1.301 13.734 0.350 1.00 95.56 179 LYS A CA 1
ATOM 1434 C C . LYS A 1 179 ? -1.871 12.371 0.731 1.00 95.56 179 LYS A C 1
ATOM 1436 O O . LYS A 1 179 ? -2.306 11.637 -0.158 1.00 95.56 179 LYS A O 1
ATOM 1441 N N . LEU A 1 180 ? -1.921 12.041 2.023 1.00 97.75 180 LEU A N 1
ATOM 1442 C CA . LEU A 1 180 ? -2.549 10.807 2.507 1.00 97.75 180 LEU A CA 1
ATOM 1443 C C . LEU A 1 180 ? -4.006 10.699 2.051 1.00 97.75 180 LEU A C 1
ATOM 1445 O O . LEU A 1 180 ? -4.398 9.687 1.472 1.00 97.75 180 LEU A O 1
ATOM 1449 N N . SER A 1 181 ? -4.787 11.760 2.254 1.00 97.25 181 SER A N 1
ATOM 1450 C CA . SER A 1 181 ? -6.202 11.820 1.884 1.00 97.25 181 SER A CA 1
ATOM 1451 C C . SER A 1 181 ? -6.406 11.662 0.377 1.00 97.25 181 SER A C 1
ATOM 1453 O O . SER A 1 181 ? -7.347 10.999 -0.061 1.00 97.25 181 SER A O 1
ATOM 1455 N N . HIS A 1 182 ? -5.527 12.252 -0.438 1.00 97.12 182 HIS A N 1
ATOM 1456 C CA . HIS A 1 182 ? -5.560 12.094 -1.891 1.00 97.12 182 HIS A CA 1
ATOM 1457 C C . HIS A 1 182 ? -5.329 10.635 -2.309 1.00 97.12 182 HIS A C 1
ATOM 1459 O O . HIS A 1 182 ? -6.092 10.084 -3.106 1.00 97.12 182 HIS A O 1
ATOM 1465 N N . VAL A 1 183 ? -4.311 9.991 -1.733 1.00 97.25 183 VAL A N 1
ATOM 1466 C CA . VAL A 1 183 ? -3.983 8.587 -2.015 1.00 97.25 183 VAL A CA 1
ATOM 1467 C C . VAL A 1 183 ? -5.086 7.654 -1.509 1.00 97.25 183 VAL A C 1
ATOM 1469 O O . VAL A 1 183 ? -5.501 6.754 -2.235 1.00 97.25 183 VAL A O 1
ATOM 1472 N N . ALA A 1 184 ? -5.631 7.891 -0.314 1.00 97.31 184 ALA A N 1
ATOM 1473 C CA . ALA A 1 184 ? -6.730 7.108 0.245 1.00 97.31 184 ALA A CA 1
ATOM 1474 C C . ALA A 1 184 ? -7.971 7.133 -0.664 1.00 97.31 184 ALA A C 1
ATOM 1476 O O . ALA A 1 184 ? -8.486 6.075 -1.020 1.00 97.31 184 ALA A O 1
ATOM 1477 N N . LYS A 1 185 ? -8.384 8.315 -1.146 1.00 96.19 185 LYS A N 1
ATOM 1478 C CA . LYS A 1 185 ? -9.492 8.456 -2.114 1.00 96.19 185 LYS A CA 1
ATOM 1479 C C . LYS A 1 185 ? -9.240 7.681 -3.408 1.00 96.19 185 LYS A C 1
ATOM 1481 O O . LYS A 1 185 ? -10.158 7.082 -3.978 1.00 96.19 185 LYS A O 1
ATOM 1486 N N . TYR A 1 186 ? -7.995 7.688 -3.883 1.00 96.31 186 TYR A N 1
ATOM 1487 C CA . TYR A 1 186 ? -7.615 6.899 -5.046 1.00 96.31 186 TYR A CA 1
ATOM 1488 C C . TYR A 1 186 ? -7.764 5.396 -4.770 1.00 96.31 186 TYR A C 1
ATOM 1490 O O . TYR A 1 186 ? -8.388 4.689 -5.566 1.00 96.31 186 TYR A O 1
ATOM 1498 N N . ILE A 1 187 ? -7.262 4.919 -3.626 1.00 96.44 187 ILE A N 1
ATOM 1499 C CA . ILE A 1 187 ? -7.361 3.518 -3.200 1.00 96.44 187 ILE A CA 1
ATOM 1500 C C . ILE A 1 187 ? -8.826 3.090 -3.076 1.00 96.44 187 ILE A C 1
ATOM 1502 O O . ILE A 1 187 ? -9.176 2.058 -3.632 1.00 96.44 187 ILE A O 1
ATOM 1506 N N . GLU A 1 188 ? -9.707 3.874 -2.453 1.00 93.19 188 GLU A N 1
ATOM 1507 C CA . GLU A 1 188 ? -11.143 3.547 -2.331 1.00 93.19 188 GLU A CA 1
ATOM 1508 C C . GLU A 1 188 ? -11.822 3.296 -3.689 1.00 93.19 188 GLU A C 1
ATOM 1510 O O . GLU A 1 188 ? -12.724 2.463 -3.812 1.00 93.19 188 GLU A O 1
ATOM 1515 N N . SER A 1 189 ? -11.369 3.997 -4.731 1.00 91.44 189 SER A N 1
ATOM 1516 C CA . SER A 1 189 ? -11.925 3.885 -6.082 1.00 91.44 189 SER A CA 1
ATOM 1517 C C . SER A 1 189 ? -11.344 2.711 -6.885 1.00 91.44 189 SER A C 1
ATOM 1519 O O . SER A 1 189 ? -12.025 2.171 -7.762 1.00 91.44 189 SER A O 1
ATOM 1521 N N . HIS A 1 190 ? -10.107 2.297 -6.588 1.00 89.94 190 HIS A N 1
ATOM 1522 C CA . HIS A 1 190 ? -9.333 1.342 -7.399 1.00 89.94 190 HIS A CA 1
ATOM 1523 C C . HIS A 1 190 ? -9.034 0.012 -6.679 1.00 89.94 190 HIS A C 1
ATOM 1525 O O . HIS A 1 190 ? -8.677 -0.981 -7.324 1.00 89.94 190 HIS A O 1
ATOM 1531 N N . TYR A 1 191 ? -9.234 -0.046 -5.361 1.00 84.38 191 TYR A N 1
ATOM 1532 C CA . TYR A 1 191 ? -8.995 -1.197 -4.498 1.00 84.38 191 TYR A CA 1
ATOM 1533 C C . TYR A 1 191 ? -10.222 -1.504 -3.611 1.00 84.38 191 TYR A C 1
ATOM 1535 O O . TYR A 1 191 ? -10.771 -0.602 -2.986 1.00 84.38 191 TYR A O 1
ATOM 1543 N N . PRO A 1 192 ? -10.652 -2.775 -3.494 1.00 70.38 192 PRO A N 1
ATOM 1544 C CA . PRO A 1 192 ? -10.108 -3.950 -4.169 1.00 70.38 192 PRO A CA 1
ATOM 1545 C C . PRO A 1 192 ? -10.476 -3.946 -5.658 1.00 70.38 192 PRO A C 1
ATOM 1547 O O . PRO A 1 192 ? -11.580 -3.533 -6.014 1.00 70.38 192 PRO A O 1
ATOM 1550 N N . LYS A 1 193 ? -9.587 -4.458 -6.531 1.00 65.50 193 LYS A N 1
ATOM 1551 C CA . LYS A 1 193 ? -9.882 -4.620 -7.968 1.00 65.50 193 LYS A CA 1
ATOM 1552 C C . LYS A 1 193 ? -11.254 -5.275 -8.111 1.00 65.50 193 LYS A C 1
ATOM 1554 O O . LYS A 1 193 ? -11.416 -6.458 -7.790 1.00 65.50 193 LYS A O 1
ATOM 1559 N N . LYS A 1 194 ? -12.253 -4.514 -8.577 1.00 55.25 194 LYS A N 1
ATOM 1560 C CA . LYS A 1 194 ? -13.567 -5.068 -8.907 1.00 55.25 194 LYS A CA 1
ATOM 1561 C C . LYS A 1 194 ? -13.290 -6.193 -9.896 1.00 55.25 194 LYS A C 1
ATOM 1563 O O . LYS A 1 194 ? -12.753 -5.943 -10.973 1.00 55.25 194 LYS A O 1
ATOM 1568 N N . ARG A 1 195 ? -13.584 -7.447 -9.524 1.00 45.00 195 ARG A N 1
ATOM 1569 C CA . ARG A 1 195 ? -13.554 -8.548 -10.493 1.00 45.00 195 ARG A CA 1
ATOM 1570 C C . ARG A 1 195 ? -14.451 -8.085 -11.630 1.00 45.00 195 ARG A C 1
ATOM 1572 O O . ARG A 1 195 ? -15.636 -7.871 -11.380 1.00 45.00 195 ARG A O 1
ATOM 1579 N N . ALA A 1 196 ? -13.893 -7.878 -12.823 1.00 41.41 196 ALA A N 1
ATOM 1580 C CA . ALA A 1 196 ? -14.690 -7.636 -14.011 1.00 41.41 196 ALA A CA 1
ATOM 1581 C C . ALA A 1 196 ? -15.677 -8.800 -14.083 1.00 41.41 196 ALA A C 1
ATOM 1583 O O . ALA A 1 196 ? -15.289 -9.946 -14.329 1.00 41.41 196 ALA A O 1
ATOM 1584 N N . GLY A 1 197 ? -16.933 -8.541 -13.716 1.00 38.09 197 GLY A N 1
ATOM 1585 C CA . GLY A 1 197 ? -17.974 -9.545 -13.793 1.00 38.09 197 GLY A CA 1
ATOM 1586 C C . GLY A 1 197 ? -17.970 -10.019 -15.231 1.00 38.09 197 GLY A C 1
ATOM 1587 O O . GLY A 1 197 ? -18.036 -9.189 -16.138 1.00 38.09 197 GLY A O 1
ATOM 1588 N N . LYS A 1 198 ? -17.821 -11.330 -15.448 1.00 36.25 198 LYS A N 1
ATOM 1589 C CA . LYS A 1 198 ? -18.058 -11.931 -16.758 1.00 36.25 198 LYS A CA 1
ATOM 1590 C C . LYS A 1 198 ? -19.423 -11.415 -17.215 1.00 36.25 198 LYS A C 1
ATOM 1592 O O . LYS A 1 198 ? -20.442 -11.883 -16.710 1.00 36.25 198 LYS A O 1
ATOM 1597 N N . ARG A 1 199 ? -19.450 -10.421 -18.111 1.00 36.22 199 ARG A N 1
ATOM 1598 C CA . ARG A 1 199 ? -20.659 -10.041 -18.837 1.00 36.22 199 ARG A CA 1
ATOM 1599 C C . ARG A 1 199 ? -21.090 -11.331 -19.517 1.00 36.22 199 ARG A C 1
ATOM 1601 O O . ARG A 1 199 ? -20.408 -11.806 -20.422 1.00 36.22 199 ARG A O 1
ATOM 1608 N N . LYS A 1 200 ? -22.155 -11.960 -19.010 1.00 38.16 200 LYS A N 1
ATOM 1609 C CA . LYS A 1 200 ? -22.856 -13.006 -19.747 1.00 38.16 200 LYS A CA 1
ATOM 1610 C C . LYS A 1 200 ? -23.276 -12.336 -21.046 1.00 38.16 200 LYS A C 1
ATOM 1612 O O . LYS A 1 200 ? -24.162 -11.489 -21.035 1.00 38.16 200 LYS A O 1
ATOM 1617 N N . MET A 1 201 ? -22.572 -12.654 -22.124 1.00 35.06 201 MET A N 1
ATOM 1618 C CA . MET A 1 201 ? -22.975 -12.279 -23.465 1.00 35.06 201 MET A CA 1
ATOM 1619 C C . MET A 1 201 ? -24.282 -13.031 -23.715 1.00 35.06 201 MET A C 1
ATOM 1621 O O . MET A 1 201 ? -24.275 -14.236 -23.967 1.00 35.06 201 MET A O 1
ATOM 1625 N N . GLN A 1 202 ? -25.407 -12.350 -23.495 1.00 37.34 202 GLN A N 1
ATOM 1626 C CA . GLN A 1 202 ? -26.695 -12.809 -23.986 1.00 37.34 202 GLN A CA 1
ATOM 1627 C C . GLN A 1 202 ? -26.571 -12.815 -25.507 1.00 37.34 202 GLN A C 1
ATOM 1629 O O . GLN A 1 202 ? -26.401 -11.769 -26.127 1.00 37.34 202 GLN A O 1
ATOM 1634 N N . LYS A 1 203 ? -26.556 -14.019 -26.080 1.00 40.56 203 LYS A N 1
ATOM 1635 C CA . LYS A 1 203 ? -26.798 -14.213 -27.504 1.00 40.56 203 LYS A CA 1
ATOM 1636 C C . LYS A 1 203 ? -28.230 -13.743 -27.772 1.00 40.56 203 LYS A C 1
ATOM 1638 O O . LYS A 1 203 ? -29.155 -14.274 -27.157 1.00 40.56 203 LYS A O 1
ATOM 1643 N N . SER A 1 204 ? -28.382 -12.742 -28.629 1.00 42.25 204 SER A N 1
ATOM 1644 C CA . SER A 1 204 ? -29.554 -12.603 -29.496 1.00 42.25 204 SER A CA 1
ATOM 1645 C C . SER A 1 204 ? -29.160 -13.096 -30.874 1.00 42.25 204 SER A C 1
ATOM 1647 O O . SER A 1 204 ? -27.983 -12.871 -31.241 1.00 42.25 204 SER A O 1
#

Sequence (204 aa):
MNAEQWTTEEAILVLDLYMSKPKGMKPATDEQLVNLAQLLGRTPESLCRRMQKFQQWYPVLPFDVTEPIYNDENPAIWNEYFAQPRKAHKEAPSILEEFCIGTLVLNLYFQLIISTMNEKVPEVVELGKLVKRPAKAIAGMLLSYASLDPFMKDGPAVDLPASSVQRQLWNRYADDMDKLSHVAKYIESHYPKKRAGKRKMQKS

Secondary structure (DSSP, 8-state):
-------HHHHHHHHHHHHSSSPSPPPTT-HHHHHHHHHHT--HHHHHHHHHHHHHHSSSS---TTSPP-TTS-HHHHHHHHH-HHHHHHHHHHHHHHHHHHHHHHHHHTTS-GGG-STTSHHHHHHHHHHT--HHHHHHHHHHHHTT-TT-SS--SS--PPPHHHHHHHHHHTT-HHHHHHHHHHHHHHSS------------

Foldseek 3Di:
DPPPDDDPLLLLLLLLVCCPPVHAADPLPDPVLCLSCLLQLHGSVVSNVSRVLVVVLAPDDPPPPPDDNPPPDDSVVVVVCNVPVVVSVVCNVVSSLCSLLLLLLVLVLVVDDPVPLAQPDPSLCVSCVLSVHRSRVSSLSSLLLQQVDPPNPPRPPDPPHHDPSNVVSCVVPVPPSVSSVSSNVSSSVCPPPDPPPPPPPPDD